Protein AF-A0A2J6X413-F1 (afdb_monomer_lite)

Structure (mmCIF, N/CA/C/O backbone):
data_AF-A0A2J6X413-F1
#
_entry.id   AF-A0A2J6X413-F1
#
loop_
_atom_site.group_PDB
_atom_site.id
_atom_site.type_symbol
_atom_site.label_atom_id
_atom_site.label_alt_id
_atom_site.label_comp_id
_atom_site.label_asym_id
_atom_site.label_entity_id
_atom_site.label_seq_id
_atom_site.pdbx_PDB_ins_code
_atom_site.Cartn_x
_atom_site.Cartn_y
_atom_site.Cartn_z
_atom_site.occupancy
_atom_site.B_iso_or_equiv
_atom_site.auth_seq_id
_atom_site.auth_comp_id
_atom_site.auth_asym_id
_atom_site.auth_atom_id
_atom_site.pdbx_PDB_model_num
ATOM 1 N N . MET A 1 1 ? -2.792 -10.100 -7.999 1.00 59.44 1 MET A N 1
ATOM 2 C CA . MET A 1 1 ? -2.456 -8.863 -7.252 1.00 59.44 1 MET A CA 1
ATOM 3 C C . MET A 1 1 ? -3.386 -8.593 -6.069 1.00 59.44 1 MET A C 1
ATOM 5 O O . MET A 1 1 ? -2.873 -8.413 -4.977 1.00 59.44 1 MET A O 1
ATOM 9 N N . LEU A 1 2 ? -4.718 -8.636 -6.227 1.00 66.56 2 LEU A N 1
ATOM 10 C CA . LEU A 1 2 ? -5.682 -8.359 -5.137 1.00 66.56 2 LEU A CA 1
ATOM 11 C C . LEU A 1 2 ? -5.506 -9.213 -3.866 1.00 66.56 2 LEU A C 1
ATOM 13 O O . LEU A 1 2 ? -5.707 -8.716 -2.763 1.00 66.56 2 LEU A O 1
ATOM 17 N N . VAL A 1 3 ? -5.072 -10.469 -4.013 1.00 74.19 3 VAL A N 1
ATOM 18 C CA . VAL A 1 3 ? -4.858 -11.410 -2.897 1.00 74.19 3 VAL A CA 1
ATOM 19 C C . VAL A 1 3 ? -3.907 -10.863 -1.821 1.00 74.19 3 VAL A C 1
ATOM 21 O O . VAL A 1 3 ? -4.097 -11.129 -0.639 1.00 74.19 3 VAL A O 1
ATOM 24 N N . LEU A 1 4 ? -2.920 -10.051 -2.204 1.00 74.00 4 LEU A N 1
ATOM 25 C CA . LEU A 1 4 ? -1.908 -9.508 -1.285 1.00 74.00 4 LEU A CA 1
ATOM 26 C C . LEU A 1 4 ? -2.453 -8.402 -0.379 1.00 74.00 4 LEU A C 1
ATOM 28 O O . LEU A 1 4 ? -1.847 -8.076 0.640 1.00 74.00 4 LEU A O 1
ATOM 32 N N . PHE A 1 5 ? -3.619 -7.854 -0.724 1.00 80.94 5 PHE A N 1
ATOM 33 C CA . PHE A 1 5 ? -4.310 -6.829 0.053 1.00 80.94 5 PHE A CA 1
ATOM 34 C C . PHE A 1 5 ? -5.433 -7.417 0.924 1.00 80.94 5 PHE A C 1
ATOM 36 O O . PHE A 1 5 ? -5.996 -6.717 1.760 1.00 80.94 5 PHE A O 1
ATOM 43 N N . LEU A 1 6 ? -5.719 -8.720 0.815 1.00 86.50 6 LEU A N 1
ATOM 44 C CA . LEU A 1 6 ? -6.680 -9.413 1.681 1.00 86.50 6 LEU A CA 1
ATOM 45 C C . LEU A 1 6 ? -6.347 -9.352 3.185 1.00 86.50 6 LEU A C 1
ATOM 47 O O . LEU A 1 6 ? -7.294 -9.302 3.973 1.00 86.50 6 LEU A O 1
ATOM 51 N N . PRO A 1 7 ? -5.074 -9.284 3.636 1.00 90.69 7 PRO A N 1
ATOM 52 C CA . PRO A 1 7 ? -4.776 -9.083 5.054 1.00 90.69 7 PRO A CA 1
ATOM 53 C C . PRO A 1 7 ? -5.405 -7.814 5.653 1.00 90.69 7 PRO A C 1
ATOM 55 O O . PRO A 1 7 ? -5.694 -7.791 6.849 1.00 90.69 7 PRO A O 1
ATOM 58 N N . TYR A 1 8 ? -5.690 -6.784 4.844 1.00 91.50 8 TYR A N 1
ATOM 59 C CA . TYR A 1 8 ? -6.417 -5.598 5.309 1.00 91.50 8 TYR A CA 1
ATOM 60 C C . TYR A 1 8 ? -7.864 -5.915 5.710 1.00 91.50 8 TYR A C 1
ATOM 62 O O . TYR A 1 8 ? -8.374 -5.315 6.650 1.00 91.50 8 TYR A O 1
ATOM 70 N N . ILE A 1 9 ? -8.511 -6.896 5.073 1.00 91.56 9 ILE A N 1
ATOM 71 C CA . ILE A 1 9 ? -9.858 -7.347 5.461 1.00 91.56 9 ILE A CA 1
ATOM 72 C C . ILE A 1 9 ? -9.813 -8.007 6.844 1.00 91.56 9 ILE A C 1
ATOM 74 O O . ILE A 1 9 ? -10.659 -7.725 7.686 1.00 91.56 9 ILE A O 1
ATOM 78 N N . ILE A 1 10 ? -8.787 -8.820 7.116 1.00 92.44 10 ILE A N 1
ATOM 79 C CA . ILE A 1 10 ? -8.584 -9.427 8.441 1.00 92.44 10 ILE A CA 1
ATOM 80 C C . ILE A 1 10 ? -8.335 -8.336 9.492 1.00 92.44 10 ILE A C 1
ATOM 82 O O . ILE A 1 10 ? -8.891 -8.377 10.586 1.00 92.44 10 ILE A O 1
ATOM 86 N N . ALA A 1 11 ? -7.539 -7.316 9.165 1.00 92.75 11 ALA A N 1
ATOM 87 C CA . ALA A 1 11 ? -7.344 -6.179 10.060 1.00 92.75 11 ALA A CA 1
ATOM 88 C C . ALA A 1 11 ? -8.664 -5.439 10.359 1.00 92.75 11 ALA A C 1
ATOM 90 O O . ALA A 1 11 ? -8.893 -5.068 11.510 1.00 92.75 11 ALA A O 1
ATOM 91 N N . ALA A 1 12 ? -9.558 -5.288 9.375 1.00 92.94 12 ALA A N 1
ATOM 92 C CA . ALA A 1 12 ? -10.883 -4.696 9.581 1.00 92.94 12 ALA A CA 1
ATOM 93 C C . ALA A 1 12 ? -11.745 -5.516 10.557 1.00 92.94 12 ALA A C 1
ATOM 95 O O . ALA A 1 12 ? -12.366 -4.944 11.454 1.00 92.94 12 ALA A O 1
ATOM 96 N N . THR A 1 13 ? -11.744 -6.850 10.446 1.00 93.75 13 THR A N 1
ATOM 97 C CA . THR A 1 13 ? -12.504 -7.704 11.378 1.00 93.75 13 THR A CA 1
ATOM 98 C C . THR A 1 13 ? -11.939 -7.655 12.795 1.00 93.75 13 THR A C 1
ATOM 100 O O . THR A 1 13 ? -12.714 -7.670 13.747 1.00 93.75 13 THR A O 1
ATOM 103 N N . ILE A 1 14 ? -10.615 -7.521 12.951 1.00 92.31 14 ILE A N 1
ATOM 104 C CA . ILE A 1 14 ? -9.982 -7.352 14.270 1.00 92.31 14 ILE A CA 1
ATOM 105 C C . ILE A 1 14 ? -10.381 -6.015 14.896 1.00 92.31 14 ILE A C 1
ATOM 107 O O . ILE A 1 14 ? -10.618 -5.947 16.100 1.00 92.31 14 ILE A O 1
ATOM 111 N N . ILE A 1 15 ? -10.463 -4.948 14.095 1.00 91.31 15 ILE A N 1
ATOM 112 C CA . ILE A 1 15 ? -10.946 -3.644 14.567 1.00 91.31 15 ILE A CA 1
ATOM 113 C C . ILE A 1 15 ? -12.393 -3.764 15.054 1.00 91.31 15 ILE A C 1
ATOM 115 O O . ILE A 1 15 ? -12.698 -3.301 16.152 1.00 91.31 15 ILE A O 1
ATOM 119 N N . TYR A 1 16 ? -13.251 -4.424 14.273 1.00 91.69 16 TYR A N 1
ATOM 120 C CA . TYR A 1 16 ? -14.660 -4.635 14.609 1.00 91.69 16 TYR A CA 1
ATOM 121 C C . TYR A 1 16 ? -14.846 -5.458 15.895 1.00 91.69 16 TYR A C 1
ATOM 123 O O . TYR A 1 16 ? -15.553 -5.041 16.808 1.00 91.69 16 TYR A O 1
ATOM 131 N N . GLU A 1 17 ? -14.163 -6.600 16.019 1.00 90.94 17 GLU A N 1
ATOM 132 C CA . GLU A 1 17 ? -14.228 -7.442 17.224 1.00 90.94 17 GLU A CA 1
ATOM 133 C C . GLU A 1 17 ? -13.454 -6.854 18.415 1.00 90.94 17 GLU A C 1
ATOM 135 O O . GLU A 1 17 ? -13.578 -7.342 19.540 1.00 90.94 17 GLU A O 1
ATOM 140 N N . ARG A 1 18 ? -12.630 -5.826 18.173 1.00 87.81 18 ARG A N 1
ATOM 141 C CA . ARG A 1 18 ? -11.632 -5.263 19.097 1.00 87.81 18 ARG A CA 1
ATOM 142 C C . ARG A 1 18 ? -10.637 -6.285 19.648 1.00 87.81 18 ARG A C 1
ATOM 144 O O . ARG A 1 18 ? -9.930 -5.980 20.596 1.00 87.81 18 ARG A O 1
ATOM 151 N N . ASP A 1 19 ? -10.543 -7.478 19.081 1.00 90.81 19 ASP A N 1
ATOM 152 C CA . ASP A 1 19 ? -9.540 -8.493 19.403 1.00 90.81 19 ASP A CA 1
ATOM 153 C C . ASP A 1 19 ? -9.463 -9.511 18.254 1.00 90.81 19 ASP A C 1
ATOM 155 O O . ASP A 1 19 ? -10.231 -9.447 17.295 1.00 90.81 19 ASP A O 1
ATOM 159 N N . PHE A 1 20 ? -8.546 -10.475 18.338 1.00 90.50 20 PHE A N 1
ATOM 160 C CA . PHE A 1 20 ? -8.471 -11.586 17.387 1.00 90.50 20 PHE A CA 1
ATOM 161 C C . PHE A 1 20 ? -9.516 -12.679 17.697 1.00 90.50 20 PHE A C 1
ATOM 163 O O . PHE A 1 20 ? -9.194 -13.789 18.154 1.00 90.50 20 PHE A O 1
ATOM 170 N N . GLY A 1 21 ? -10.783 -12.322 17.480 1.00 91.00 21 GLY A N 1
ATOM 171 C CA . GLY A 1 21 ? -11.964 -13.112 17.809 1.00 91.00 21 GLY A CA 1
ATOM 172 C C . GLY A 1 21 ? -12.349 -14.181 16.773 1.00 91.00 21 GLY A C 1
ATOM 173 O O . GLY A 1 21 ? -11.585 -14.487 15.847 1.00 91.00 21 GLY A O 1
ATOM 174 N N . PRO A 1 22 ? -13.520 -14.821 16.956 1.00 94.81 22 PRO A N 1
ATOM 175 C CA . PRO A 1 22 ? -14.024 -15.864 16.065 1.00 94.81 22 PRO A CA 1
ATOM 176 C C . PRO A 1 22 ? -14.191 -15.413 14.608 1.00 94.81 22 PRO A C 1
ATOM 178 O O . PRO A 1 22 ? -13.827 -16.173 13.707 1.00 94.81 22 PRO A O 1
ATOM 181 N N . LEU A 1 23 ? -14.684 -14.194 14.358 1.00 94.00 23 LEU A N 1
ATOM 182 C CA . LEU A 1 23 ? -14.869 -13.671 13.002 1.00 94.00 23 LEU A CA 1
ATOM 183 C C . LEU A 1 23 ? -13.518 -13.460 12.317 1.00 94.00 23 LEU A C 1
ATOM 185 O O . LEU A 1 23 ? -13.344 -13.870 11.170 1.00 94.00 23 LEU A O 1
ATOM 189 N N . SER A 1 24 ? -12.541 -12.890 13.021 1.00 93.00 24 SER A N 1
ATOM 190 C CA . SER A 1 24 ? -11.188 -12.676 12.494 1.00 93.00 24 SER A CA 1
ATOM 191 C C . SER A 1 24 ? -10.491 -13.992 12.157 1.00 93.00 24 SER A C 1
ATOM 193 O O . SER A 1 24 ? -9.863 -14.120 11.102 1.00 93.00 24 SER A O 1
ATOM 195 N N . ARG A 1 25 ? -10.657 -15.014 13.006 1.00 93.75 25 ARG A N 1
ATOM 196 C CA . ARG A 1 25 ? -10.157 -16.373 12.738 1.00 93.75 25 ARG A CA 1
ATOM 197 C C . ARG A 1 25 ? -10.839 -16.996 11.527 1.00 93.75 25 ARG A C 1
ATOM 199 O O . ARG A 1 25 ? -10.150 -17.482 10.635 1.00 93.75 25 ARG A O 1
ATOM 206 N N . SER A 1 26 ? -12.169 -16.944 11.476 1.00 93.75 26 SER A N 1
ATOM 207 C CA . SER A 1 26 ? -12.948 -17.473 10.354 1.00 93.75 26 SER A CA 1
ATOM 208 C C . SER A 1 26 ? -12.558 -16.794 9.043 1.00 93.75 26 SER A C 1
ATOM 210 O O . SER A 1 26 ? -12.343 -17.467 8.041 1.00 93.75 26 SER A O 1
ATOM 212 N N . THR A 1 27 ? -12.391 -15.471 9.061 1.00 92.44 27 THR A N 1
ATOM 213 C CA . THR A 1 27 ? -11.960 -14.679 7.903 1.00 92.44 27 THR A CA 1
ATOM 214 C C . THR A 1 27 ? -10.547 -15.064 7.473 1.00 92.44 27 THR A C 1
ATOM 216 O O . THR A 1 27 ? -10.306 -15.288 6.292 1.00 92.44 27 THR A O 1
ATOM 219 N N . THR A 1 28 ? -9.620 -15.245 8.418 1.00 91.50 28 THR A N 1
ATOM 220 C CA . THR A 1 28 ? -8.254 -15.709 8.117 1.00 91.50 28 THR A CA 1
ATOM 221 C C . THR A 1 28 ? -8.263 -17.072 7.420 1.00 91.50 28 THR A C 1
ATOM 223 O O . THR A 1 28 ? -7.596 -17.249 6.402 1.00 91.50 28 THR A O 1
ATOM 226 N N . VAL A 1 29 ? -9.045 -18.027 7.933 1.00 92.56 29 VAL A N 1
ATOM 227 C CA . VAL A 1 29 ? -9.170 -19.368 7.340 1.00 92.56 29 VAL A CA 1
ATOM 228 C C . VAL A 1 29 ? -9.843 -19.305 5.967 1.00 92.56 29 VAL A C 1
ATOM 230 O O . VAL A 1 29 ? -9.375 -19.947 5.032 1.00 92.56 29 VAL A O 1
ATOM 233 N N . ALA A 1 30 ? -10.892 -18.493 5.816 1.00 88.56 30 ALA A N 1
ATOM 234 C CA . ALA A 1 30 ? -11.614 -18.329 4.555 1.00 88.56 30 ALA A CA 1
ATOM 235 C C . ALA A 1 30 ? -10.755 -17.697 3.447 1.00 88.56 30 ALA A C 1
ATOM 237 O O . ALA A 1 30 ? -10.959 -17.986 2.270 1.00 88.56 30 ALA A O 1
ATOM 238 N N . LEU A 1 31 ? -9.780 -16.859 3.808 1.00 86.56 31 LEU A N 1
ATOM 239 C CA . LEU A 1 31 ? -8.876 -16.212 2.853 1.00 86.56 31 LEU A CA 1
ATOM 240 C C . LEU A 1 31 ? -7.653 -17.072 2.502 1.00 86.56 31 LEU A C 1
ATOM 242 O O . LEU A 1 31 ? -6.973 -16.801 1.512 1.00 86.56 31 LEU A O 1
ATOM 246 N N . LEU A 1 32 ? -7.386 -18.135 3.261 1.00 84.62 32 LEU A N 1
ATOM 247 C CA . LEU A 1 32 ? -6.231 -19.012 3.068 1.00 84.62 32 LEU A CA 1
ATOM 248 C C . LEU A 1 32 ? -6.201 -19.687 1.678 1.00 84.62 32 LEU A C 1
ATOM 250 O O . LEU A 1 32 ? -5.144 -19.664 1.042 1.00 84.62 32 LEU A O 1
ATOM 254 N N . PRO A 1 33 ? -7.325 -20.197 1.127 1.00 81.56 33 PRO A N 1
ATOM 255 C CA . PRO A 1 33 ? -7.368 -20.711 -0.243 1.00 81.56 33 PRO A CA 1
ATOM 256 C C . PRO A 1 33 ? -7.012 -19.655 -1.292 1.00 81.56 33 PRO A C 1
ATOM 258 O O . PRO A 1 33 ? -6.295 -19.957 -2.242 1.00 81.56 33 PRO A O 1
ATOM 261 N N . ALA A 1 34 ? -7.452 -18.404 -1.112 1.00 79.06 34 ALA A N 1
ATOM 262 C CA . ALA A 1 34 ? -7.122 -17.321 -2.035 1.00 79.06 34 ALA A CA 1
ATOM 263 C C . ALA A 1 34 ? -5.618 -17.010 -2.023 1.00 79.06 34 ALA A C 1
ATOM 265 O O . ALA A 1 34 ? -5.035 -16.790 -3.083 1.00 79.06 34 ALA A O 1
ATOM 266 N N . VAL A 1 35 ? -4.975 -17.058 -0.849 1.00 75.50 35 VAL A N 1
ATOM 267 C CA . VAL A 1 35 ? -3.513 -16.919 -0.709 1.00 75.50 35 VAL A CA 1
ATOM 268 C C . VAL A 1 35 ? -2.776 -18.063 -1.406 1.00 75.50 35 VAL A C 1
ATOM 270 O O . VAL A 1 35 ? -1.831 -17.808 -2.153 1.00 75.50 35 VAL A O 1
ATOM 273 N N . LEU A 1 36 ? -3.232 -19.307 -1.228 1.00 79.00 36 LEU A N 1
ATOM 274 C CA . LEU A 1 36 ? -2.650 -20.476 -1.897 1.00 79.00 36 LEU A CA 1
ATOM 275 C C . LEU A 1 36 ? -2.766 -20.378 -3.423 1.00 79.00 36 LEU A C 1
ATOM 277 O O . LEU A 1 36 ? -1.771 -20.552 -4.125 1.00 79.00 36 LEU A O 1
ATOM 281 N N . ILE A 1 37 ? -3.951 -20.036 -3.934 1.00 74.19 37 ILE A N 1
ATOM 282 C CA . ILE A 1 37 ? -4.184 -19.833 -5.371 1.00 74.19 37 ILE A CA 1
ATOM 283 C C . ILE A 1 37 ? -3.332 -18.670 -5.890 1.00 74.19 37 ILE A C 1
ATOM 285 O O . ILE A 1 37 ? -2.700 -18.792 -6.936 1.00 74.19 37 ILE A O 1
ATOM 289 N N . GLY A 1 38 ? -3.244 -17.569 -5.139 1.00 68.25 38 GLY A N 1
ATOM 290 C CA . GLY A 1 38 ? -2.369 -16.446 -5.467 1.00 68.25 38 GLY A CA 1
ATOM 291 C C . GLY A 1 38 ? -0.905 -16.868 -5.603 1.00 68.25 38 GLY A C 1
ATOM 292 O O . GLY A 1 38 ? -0.258 -16.503 -6.581 1.00 68.25 38 GLY A O 1
ATOM 293 N N . GLY A 1 39 ? -0.400 -17.687 -4.676 1.00 69.50 39 GLY A N 1
ATOM 294 C CA . GLY A 1 39 ? 0.955 -18.241 -4.743 1.00 69.50 39 GLY A CA 1
ATOM 295 C C . GLY A 1 39 ? 1.182 -19.159 -5.950 1.00 69.50 39 GLY A C 1
ATOM 296 O O . GLY A 1 39 ? 2.242 -19.102 -6.571 1.00 69.50 39 GLY A O 1
ATOM 297 N N . LEU A 1 40 ? 0.183 -19.963 -6.326 1.00 70.56 40 LEU A N 1
ATOM 298 C CA . LEU A 1 40 ? 0.244 -20.809 -7.525 1.00 70.56 40 LEU A CA 1
ATOM 299 C C . LEU A 1 40 ? 0.272 -19.979 -8.815 1.00 70.56 40 LEU A C 1
ATOM 301 O O . LEU A 1 40 ? 1.064 -20.276 -9.705 1.00 70.56 40 LEU A O 1
ATOM 305 N N . ILE A 1 41 ? -0.529 -18.914 -8.892 1.00 65.69 41 ILE A N 1
ATOM 306 C CA . ILE A 1 41 ? -0.558 -18.003 -10.048 1.00 65.69 41 ILE A CA 1
ATOM 307 C C . ILE A 1 41 ? 0.792 -17.296 -10.222 1.00 65.69 41 ILE A C 1
ATOM 309 O O . ILE A 1 41 ? 1.275 -17.170 -11.342 1.00 65.69 41 ILE A O 1
ATOM 313 N N . VAL A 1 42 ? 1.456 -16.899 -9.130 1.00 63.91 42 VAL A N 1
ATOM 314 C CA . VAL A 1 42 ? 2.800 -16.288 -9.193 1.00 63.91 42 VAL A CA 1
ATOM 315 C C . VAL A 1 42 ? 3.842 -17.241 -9.796 1.00 63.91 42 VAL A C 1
ATOM 317 O O . VAL A 1 42 ? 4.796 -16.783 -10.420 1.00 63.91 42 VAL A O 1
ATOM 320 N N . ARG A 1 43 ? 3.664 -18.562 -9.661 1.00 65.44 43 ARG A N 1
ATOM 321 C CA . ARG A 1 43 ? 4.555 -19.560 -10.276 1.00 65.44 43 ARG A CA 1
ATOM 322 C C . ARG A 1 43 ? 4.367 -19.720 -11.785 1.00 65.44 43 ARG A C 1
ATOM 324 O O . ARG A 1 43 ? 5.278 -20.228 -12.430 1.00 65.44 43 ARG A O 1
ATOM 331 N N . SER A 1 44 ? 3.226 -19.311 -12.336 1.00 63.94 44 SER A N 1
ATOM 332 C CA . SER A 1 44 ? 2.931 -19.402 -13.769 1.00 63.94 44 SER A CA 1
ATOM 333 C C . SER A 1 44 ? 2.185 -18.144 -14.233 1.00 63.94 44 SER A C 1
ATOM 335 O O . SER A 1 44 ? 0.994 -18.212 -14.534 1.00 63.94 44 SER A O 1
ATOM 337 N N . PRO A 1 45 ? 2.859 -16.978 -14.251 1.00 60.47 45 PRO A N 1
ATOM 338 C CA . PRO A 1 45 ? 2.201 -15.683 -14.408 1.00 60.47 45 PRO A CA 1
ATOM 339 C C . PRO A 1 45 ? 1.764 -15.367 -15.843 1.00 60.47 45 PRO A C 1
ATOM 341 O O . PRO A 1 45 ? 1.078 -14.370 -16.040 1.00 60.47 45 PRO A O 1
ATOM 344 N N . GLN A 1 46 ? 2.142 -16.189 -16.828 1.00 65.69 46 GLN A N 1
ATOM 345 C CA . GLN A 1 46 ? 1.831 -15.939 -18.233 1.00 65.69 46 GLN A CA 1
ATOM 346 C C . GLN A 1 46 ? 0.334 -16.100 -18.495 1.00 65.69 46 GLN A C 1
ATOM 348 O O . GLN A 1 46 ? -0.199 -17.212 -18.554 1.00 65.69 46 GLN A O 1
ATOM 353 N N . ALA A 1 47 ? -0.339 -14.966 -18.660 1.00 66.50 47 ALA A N 1
ATOM 354 C CA . ALA A 1 47 ? -1.668 -14.931 -19.237 1.00 66.50 47 ALA A CA 1
ATOM 355 C C . ALA A 1 47 ? -1.546 -15.011 -20.763 1.00 66.50 47 ALA A C 1
ATOM 357 O O . ALA A 1 47 ? -0.671 -14.390 -21.359 1.00 66.50 47 ALA A O 1
ATOM 358 N N . ASN A 1 48 ? -2.439 -15.765 -21.402 1.00 73.38 48 ASN A N 1
ATOM 359 C CA . ASN A 1 48 ? -2.514 -15.782 -22.858 1.00 73.38 48 ASN A CA 1
ATOM 360 C C . ASN A 1 48 ? -2.901 -14.382 -23.378 1.00 73.38 48 ASN A C 1
ATOM 362 O O . ASN A 1 48 ? -3.733 -13.707 -22.760 1.00 73.38 48 ASN A O 1
ATOM 366 N N . THR A 1 49 ? -2.351 -13.970 -24.522 1.00 72.25 49 THR A N 1
ATOM 367 C CA . THR A 1 49 ? -2.628 -12.674 -25.165 1.00 72.25 49 THR A CA 1
ATOM 368 C C . THR A 1 49 ? -4.133 -12.459 -25.383 1.00 72.25 49 THR A C 1
ATOM 370 O O . THR A 1 49 ? -4.639 -11.355 -25.191 1.00 72.25 49 THR A O 1
ATOM 373 N N . ASP A 1 50 ? -4.891 -13.528 -25.656 1.00 77.44 50 ASP A N 1
ATOM 374 C CA . ASP A 1 50 ? -6.358 -13.486 -25.766 1.00 77.44 50 ASP A CA 1
ATOM 375 C C . ASP A 1 50 ? -7.047 -13.027 -24.471 1.00 77.44 50 ASP A C 1
ATOM 377 O O . ASP A 1 50 ? -7.998 -12.244 -24.501 1.00 77.44 50 ASP A O 1
ATOM 381 N N . THR A 1 51 ? -6.548 -13.472 -23.316 1.00 75.31 51 THR A N 1
ATOM 382 C CA . THR A 1 51 ? -7.075 -13.091 -22.000 1.00 75.31 51 THR A CA 1
ATOM 383 C C . THR A 1 51 ? -6.785 -11.622 -21.703 1.00 75.31 51 THR A C 1
ATOM 385 O O . THR A 1 51 ? -7.646 -10.919 -21.174 1.00 75.31 51 THR A O 1
ATOM 388 N N . ILE A 1 52 ? -5.596 -11.134 -22.066 1.00 72.38 52 ILE A N 1
ATOM 389 C CA . ILE A 1 52 ? -5.223 -9.722 -21.903 1.00 72.38 52 ILE A CA 1
ATOM 390 C C . ILE A 1 52 ? -6.067 -8.831 -22.810 1.00 72.38 52 ILE A C 1
ATOM 392 O O . ILE A 1 52 ? -6.624 -7.837 -22.341 1.00 72.38 52 ILE A O 1
ATOM 396 N N . ASN A 1 53 ? -6.257 -9.228 -24.068 1.00 75.50 53 ASN A N 1
ATOM 397 C CA . ASN A 1 53 ? -7.138 -8.532 -25.001 1.00 75.50 53 ASN A CA 1
ATOM 398 C C . ASN A 1 53 ? -8.585 -8.496 -24.494 1.00 75.50 53 ASN A C 1
ATOM 400 O O . ASN A 1 53 ? -9.228 -7.446 -24.552 1.00 75.50 53 ASN A O 1
ATOM 404 N N . ALA A 1 54 ? -9.084 -9.593 -23.918 1.00 79.19 54 ALA A N 1
ATOM 405 C CA . ALA A 1 54 ? -10.400 -9.624 -23.286 1.00 79.19 54 ALA A CA 1
ATOM 406 C C . ALA A 1 54 ? -10.494 -8.635 -22.108 1.00 79.19 54 ALA A C 1
ATOM 408 O O . ALA A 1 54 ? -11.432 -7.839 -22.054 1.00 79.19 54 ALA A O 1
ATOM 409 N N . ILE A 1 55 ? -9.499 -8.604 -21.213 1.00 74.62 55 ILE A N 1
ATOM 410 C CA . ILE A 1 55 ? -9.454 -7.652 -20.089 1.00 74.62 55 ILE A CA 1
ATOM 411 C C . ILE A 1 55 ? -9.424 -6.209 -20.606 1.00 74.62 55 ILE A C 1
ATOM 413 O O . ILE A 1 55 ? -10.264 -5.401 -20.217 1.00 74.62 55 ILE A O 1
ATOM 417 N N . CYS A 1 56 ? -8.513 -5.887 -21.521 1.00 76.06 56 CYS A N 1
ATOM 418 C CA . CYS A 1 56 ? -8.356 -4.534 -22.051 1.00 76.06 56 CYS A CA 1
ATOM 419 C C . CYS A 1 56 ? -9.575 -4.064 -22.856 1.00 76.06 56 CYS A C 1
ATOM 421 O O . CYS A 1 56 ? -9.963 -2.900 -22.757 1.00 76.06 56 CYS A O 1
ATOM 423 N N . SER A 1 57 ? -10.230 -4.966 -23.593 1.00 76.69 57 SER A N 1
ATOM 424 C CA . SER A 1 57 ? -11.484 -4.665 -24.294 1.00 76.69 57 SER A CA 1
ATOM 425 C C . SER A 1 57 ? -12.659 -4.432 -23.336 1.00 76.69 57 SER A C 1
ATOM 427 O O . SER A 1 57 ? -13.508 -3.591 -23.616 1.00 76.69 57 SER A O 1
ATOM 429 N N . SER A 1 58 ? -12.683 -5.095 -22.173 1.00 77.69 58 SER A N 1
ATOM 430 C CA . SER A 1 58 ? -13.746 -4.925 -21.170 1.00 77.69 58 SER A CA 1
ATOM 431 C C . SER A 1 58 ? -13.690 -3.589 -20.413 1.00 77.69 58 SER A C 1
ATOM 433 O O . SER A 1 58 ? -14.691 -3.172 -19.836 1.00 77.69 58 SER A O 1
ATOM 435 N N . ILE A 1 59 ? -12.541 -2.901 -20.432 1.00 71.38 59 ILE A N 1
ATOM 436 C CA . ILE A 1 59 ? -1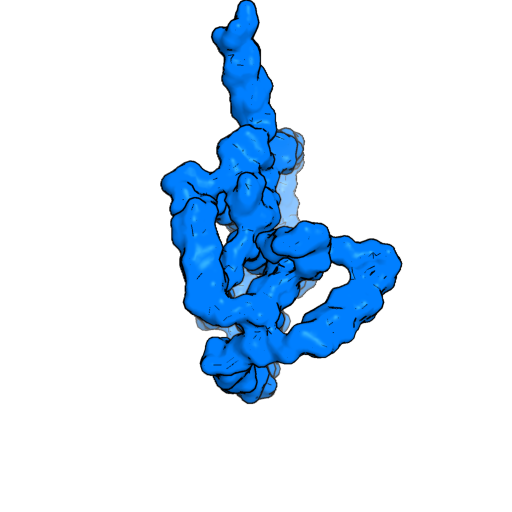2.303 -1.621 -19.732 1.00 71.38 59 ILE A CA 1
ATOM 437 C C . ILE A 1 59 ? -12.630 -0.409 -20.644 1.00 71.38 59 ILE A C 1
ATOM 439 O O . ILE A 1 59 ? -12.465 0.750 -20.265 1.00 71.38 59 ILE A O 1
ATOM 443 N N . GLN A 1 60 ? -13.137 -0.650 -21.858 1.00 65.56 60 GLN A N 1
ATOM 444 C CA . GLN A 1 60 ? -13.589 0.395 -22.782 1.00 65.56 60 GLN A CA 1
ATOM 445 C C . GLN A 1 60 ? -14.714 1.273 -22.191 1.00 65.56 60 GLN A C 1
ATOM 447 O O . GLN A 1 60 ? -15.496 0.800 -21.366 1.00 65.56 60 GLN A O 1
ATOM 452 N N . PRO A 1 61 ? -14.819 2.562 -22.588 1.00 53.56 61 PRO A N 1
ATOM 453 C CA . PRO A 1 61 ? -14.351 3.143 -23.857 1.00 53.56 61 PRO A CA 1
ATOM 454 C C . PRO A 1 61 ? -12.962 3.798 -23.851 1.00 53.56 61 PRO A C 1
ATOM 456 O O . PRO A 1 61 ? -12.504 4.220 -24.909 1.00 53.56 61 PRO A O 1
ATOM 459 N N . ILE A 1 62 ? -12.270 3.888 -22.714 1.00 54.44 62 ILE A N 1
ATOM 460 C CA . ILE A 1 62 ? -10.939 4.510 -22.649 1.00 54.44 62 ILE A CA 1
ATOM 461 C C . ILE A 1 62 ? -9.939 3.437 -22.216 1.00 54.44 62 ILE A C 1
ATOM 463 O O . ILE A 1 62 ? -9.866 3.156 -21.019 1.00 54.44 62 ILE A O 1
ATOM 467 N N . PRO A 1 63 ? -9.180 2.812 -23.142 1.00 53.94 63 PRO A N 1
ATOM 468 C CA . PRO A 1 63 ? -8.142 1.871 -22.749 1.00 53.94 63 PRO A CA 1
ATOM 469 C C . PRO A 1 63 ? -7.158 2.595 -21.826 1.00 53.94 63 PRO A C 1
ATOM 471 O O . PRO A 1 63 ? -6.541 3.599 -22.188 1.00 53.94 63 PRO A O 1
ATOM 474 N N . THR A 1 64 ? -7.078 2.128 -20.583 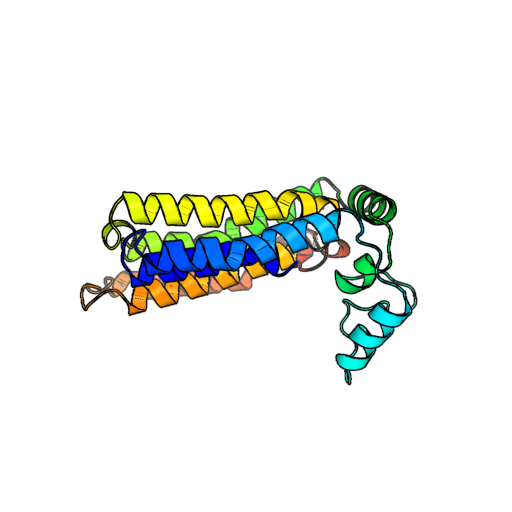1.00 59.94 64 THR A N 1
ATOM 475 C CA . THR A 1 64 ? -6.171 2.678 -19.576 1.00 59.94 64 THR A CA 1
ATOM 476 C C . THR A 1 64 ? -4.729 2.541 -20.057 1.00 59.94 64 THR A C 1
ATOM 478 O O . THR A 1 64 ? -4.403 1.552 -20.710 1.00 59.94 64 THR A O 1
ATOM 481 N N . ARG A 1 65 ? -3.836 3.454 -19.645 1.00 62.34 65 ARG A N 1
ATOM 482 C CA . ARG A 1 65 ? -2.372 3.332 -19.851 1.00 62.34 65 ARG A CA 1
ATOM 483 C C . ARG A 1 65 ? -1.770 2.016 -19.324 1.00 62.34 65 ARG A C 1
ATOM 485 O O . ARG A 1 65 ? -0.604 1.747 -19.561 1.00 62.34 65 ARG A O 1
ATOM 492 N N . ASP A 1 66 ? -2.550 1.219 -18.597 1.00 62.47 66 ASP A N 1
ATOM 493 C CA . ASP A 1 66 ? -2.173 -0.107 -18.118 1.00 62.47 66 ASP A CA 1
ATOM 494 C C . ASP A 1 66 ? -2.211 -1.204 -19.187 1.00 62.47 66 ASP A C 1
ATOM 496 O O . ASP A 1 66 ? -1.579 -2.241 -18.996 1.00 62.47 66 ASP A O 1
ATOM 500 N N . CYS A 1 67 ? -2.943 -0.993 -20.283 1.00 69.44 67 CYS A N 1
ATOM 501 C CA . CYS A 1 67 ? -2.987 -1.881 -21.443 1.00 69.44 67 CYS A CA 1
ATOM 502 C C . CYS A 1 67 ? -1.906 -1.484 -22.453 1.00 69.44 67 CYS A C 1
ATOM 504 O O . CYS A 1 67 ? -1.559 -0.305 -22.530 1.00 69.44 67 CYS A O 1
ATOM 506 N N . MET A 1 68 ? -1.394 -2.442 -23.241 1.00 63.41 68 MET A N 1
ATOM 507 C CA . MET A 1 68 ? -0.451 -2.113 -24.316 1.00 63.41 68 MET A CA 1
ATOM 508 C C . MET A 1 68 ? -1.086 -1.085 -25.253 1.00 63.41 68 MET A C 1
ATOM 510 O O . MET A 1 68 ? -2.125 -1.327 -25.867 1.00 63.41 68 MET A O 1
ATOM 514 N N . MET A 1 69 ? -0.447 0.073 -25.347 1.00 58.66 69 MET A N 1
ATOM 515 C CA . MET A 1 69 ? -0.854 1.172 -26.210 1.00 58.66 69 MET A CA 1
ATOM 516 C C . MET A 1 69 ? 0.342 1.491 -27.096 1.00 58.66 69 MET A C 1
ATOM 518 O O . MET A 1 69 ? 1.424 1.762 -26.588 1.00 58.66 69 MET A O 1
ATOM 522 N N . LEU A 1 70 ? 0.162 1.422 -28.418 1.00 57.34 70 LEU A N 1
ATOM 523 C CA . LEU A 1 70 ? 1.207 1.744 -29.405 1.00 57.34 70 LEU A CA 1
ATOM 524 C C . LEU A 1 70 ? 2.501 0.906 -29.274 1.00 57.34 70 LEU A C 1
ATOM 526 O O . LEU A 1 70 ? 3.567 1.354 -29.679 1.00 57.34 70 LEU A O 1
ATOM 530 N N . GLY A 1 71 ? 2.415 -0.314 -28.732 1.00 59.97 71 GLY A N 1
ATOM 531 C CA . GLY A 1 71 ? 3.576 -1.190 -28.520 1.00 59.97 71 GLY A CA 1
ATOM 532 C C . GLY A 1 71 ? 4.402 -0.866 -27.271 1.00 59.97 71 GLY A C 1
ATOM 533 O O . GLY A 1 71 ? 5.437 -1.492 -27.055 1.00 59.97 71 GLY A O 1
ATOM 534 N N . GLU A 1 72 ? 3.956 0.077 -26.435 1.00 59.84 72 GLU A N 1
ATOM 535 C CA . GLU A 1 72 ? 4.618 0.413 -25.174 1.00 59.84 72 GLU A CA 1
ATOM 536 C C . GLU A 1 72 ? 3.995 -0.341 -23.987 1.00 59.84 72 GLU A C 1
ATOM 538 O O . GLU A 1 72 ? 2.771 -0.428 -23.838 1.00 59.84 72 GLU A O 1
ATOM 543 N N . VAL A 1 73 ? 4.860 -0.866 -23.114 1.00 63.97 73 VAL A N 1
ATOM 544 C CA . VAL A 1 73 ? 4.496 -1.557 -21.868 1.00 63.97 73 VAL A CA 1
ATOM 545 C C . VAL A 1 73 ? 4.536 -0.539 -20.732 1.00 63.97 73 VAL A C 1
ATOM 547 O O . VAL A 1 73 ? 5.601 -0.217 -20.206 1.00 63.97 73 VAL A O 1
ATOM 550 N N . LEU A 1 74 ? 3.374 0.018 -20.391 1.00 62.44 74 LEU A N 1
ATOM 551 C CA . LEU A 1 74 ? 3.278 1.183 -19.504 1.00 62.44 74 LEU A CA 1
ATOM 552 C C . LEU A 1 74 ? 2.601 0.901 -18.157 1.00 62.44 74 LEU A C 1
ATOM 554 O O . LEU A 1 74 ? 2.658 1.757 -17.277 1.00 62.44 74 LEU A O 1
ATOM 558 N N . GLY A 1 75 ? 2.002 -0.274 -17.937 1.00 64.06 75 GLY A N 1
ATOM 559 C CA . GLY A 1 75 ? 1.371 -0.565 -16.645 1.00 64.06 75 GLY A CA 1
ATOM 560 C C . GLY A 1 75 ? 1.053 -2.031 -16.380 1.00 64.06 75 GLY A C 1
ATOM 561 O O . GLY A 1 75 ? 1.266 -2.902 -17.221 1.00 64.06 75 GLY A O 1
ATOM 562 N N . ALA A 1 76 ? 0.576 -2.316 -15.167 1.00 65.38 76 ALA A N 1
ATOM 563 C CA . ALA A 1 76 ? 0.560 -3.667 -14.601 1.00 65.38 76 ALA A CA 1
ATOM 564 C C . ALA A 1 76 ? -0.175 -4.736 -15.436 1.00 65.38 76 ALA A C 1
ATOM 566 O O . ALA A 1 76 ? 0.194 -5.903 -15.343 1.00 65.38 76 ALA A O 1
ATOM 567 N N . ILE A 1 77 ? -1.183 -4.371 -16.243 1.00 69.94 77 ILE A N 1
ATOM 568 C CA . ILE A 1 77 ? -1.914 -5.329 -17.095 1.00 69.94 77 ILE A CA 1
ATOM 569 C C . ILE A 1 77 ? -1.048 -5.753 -18.288 1.00 69.94 77 ILE A C 1
ATOM 571 O O . ILE A 1 77 ? -0.958 -6.941 -18.570 1.00 69.94 77 ILE A O 1
ATOM 575 N N . SER A 1 78 ? -0.345 -4.819 -18.932 1.00 70.00 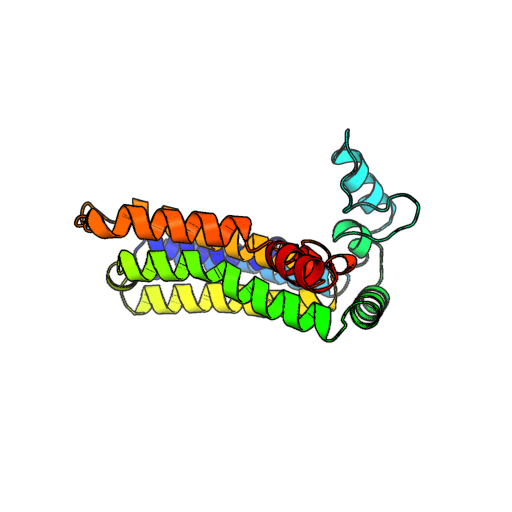78 SER A N 1
ATOM 576 C CA . SER A 1 78 ? 0.606 -5.129 -20.011 1.00 70.00 78 SER A CA 1
ATOM 577 C C . SER A 1 78 ? 1.776 -6.013 -19.550 1.00 70.00 78 SER A C 1
ATOM 579 O O . SER A 1 78 ? 2.252 -6.849 -20.309 1.00 70.00 78 SER A O 1
ATOM 581 N N . PHE A 1 79 ? 2.179 -5.925 -18.276 1.00 70.88 79 PHE A N 1
ATOM 582 C CA . PHE A 1 79 ? 3.190 -6.819 -17.693 1.00 70.88 79 PHE A CA 1
ATOM 583 C C . PHE A 1 79 ? 2.704 -8.260 -17.469 1.00 70.88 79 PHE A C 1
ATOM 585 O O . PHE A 1 79 ? 3.538 -9.134 -17.256 1.00 70.88 79 PHE A O 1
ATOM 592 N N . LEU A 1 80 ? 1.394 -8.539 -17.531 1.00 70.19 80 LEU A N 1
ATOM 593 C CA . LEU A 1 80 ? 0.864 -9.911 -17.444 1.00 70.19 80 LEU A CA 1
ATOM 594 C C . LEU A 1 80 ? 1.083 -10.719 -18.733 1.00 70.19 80 LEU A C 1
ATOM 596 O O . LEU A 1 80 ? 1.006 -11.946 -18.703 1.00 70.19 80 LEU A O 1
ATOM 600 N N . GLU A 1 81 ? 1.330 -10.035 -19.853 1.00 68.44 81 GLU A N 1
ATOM 601 C CA . GLU A 1 81 ? 1.699 -10.658 -21.130 1.00 68.44 81 GLU A CA 1
ATOM 602 C C . GLU A 1 81 ? 3.198 -10.996 -21.188 1.00 68.44 81 GLU A C 1
ATOM 604 O O . GLU A 1 81 ? 3.625 -11.878 -21.932 1.00 68.44 81 GLU A O 1
ATOM 609 N N . LEU A 1 82 ? 4.006 -10.319 -20.369 1.00 70.12 82 LEU A N 1
ATOM 610 C CA . LEU A 1 82 ? 5.443 -10.531 -20.307 1.00 70.12 82 LEU A CA 1
ATOM 611 C C . LEU A 1 82 ? 5.804 -11.697 -19.383 1.00 70.12 82 LEU A C 1
ATOM 613 O O . LEU A 1 82 ? 5.145 -11.992 -18.385 1.00 70.12 82 LEU A O 1
ATOM 617 N N . SER A 1 83 ? 6.920 -12.348 -19.698 1.00 72.12 83 SER A N 1
ATOM 618 C CA . SER A 1 83 ? 7.550 -13.281 -18.764 1.00 72.12 83 SER A CA 1
ATOM 619 C C . SER A 1 83 ? 8.094 -12.543 -17.533 1.00 72.12 83 SER A C 1
ATOM 621 O O . SER A 1 83 ? 8.468 -11.370 -17.596 1.00 72.12 83 SER A O 1
ATOM 623 N N . THR A 1 84 ? 8.218 -13.253 -16.409 1.00 73.38 84 THR A N 1
ATOM 624 C CA . THR A 1 84 ? 8.845 -12.717 -15.189 1.00 73.38 84 THR A CA 1
ATOM 625 C C . THR A 1 84 ? 10.257 -12.183 -15.454 1.00 73.38 84 THR A C 1
ATOM 627 O O . THR A 1 84 ? 10.649 -11.180 -14.867 1.00 73.38 84 THR A O 1
ATOM 630 N N . GLU A 1 85 ? 11.014 -12.826 -16.350 1.00 77.00 85 GLU A N 1
ATOM 631 C CA . GLU A 1 85 ? 12.369 -12.404 -16.730 1.00 77.00 85 GLU A CA 1
ATOM 632 C C . GLU A 1 85 ? 12.371 -11.033 -17.415 1.00 77.00 85 GLU A C 1
ATOM 634 O O . GLU A 1 85 ? 13.139 -10.157 -17.019 1.00 77.00 85 GLU A O 1
ATOM 639 N N . GLN A 1 86 ? 11.454 -10.809 -18.362 1.00 74.94 86 GLN A N 1
ATOM 640 C CA . GLN A 1 86 ? 11.285 -9.514 -19.033 1.00 74.94 86 GLN A CA 1
ATOM 641 C C . GLN A 1 86 ? 10.829 -8.416 -18.061 1.00 74.94 86 GLN A C 1
ATOM 643 O O . GLN A 1 86 ? 11.296 -7.281 -18.151 1.00 74.94 86 GLN A O 1
ATOM 648 N N . GLY A 1 87 ? 9.960 -8.745 -17.097 1.00 73.31 87 GLY A N 1
ATOM 649 C CA . GLY A 1 87 ? 9.573 -7.817 -16.029 1.00 73.31 87 GLY A CA 1
ATOM 650 C C . GLY A 1 87 ? 10.767 -7.387 -15.169 1.00 73.31 87 GLY A C 1
ATOM 651 O O . GLY A 1 87 ? 10.967 -6.196 -14.929 1.00 73.31 87 GLY A O 1
ATOM 652 N N . ILE A 1 88 ? 11.617 -8.342 -14.777 1.00 77.75 88 ILE A N 1
ATOM 653 C CA . ILE A 1 88 ? 12.849 -8.070 -14.019 1.00 77.75 88 ILE A CA 1
ATOM 654 C C . ILE A 1 88 ? 13.824 -7.213 -14.837 1.00 77.75 88 ILE A C 1
ATOM 656 O O . ILE A 1 88 ? 14.440 -6.295 -14.290 1.00 77.75 88 ILE A O 1
ATOM 660 N N . GLU A 1 89 ? 13.987 -7.499 -16.129 1.00 80.25 89 GLU A N 1
ATOM 661 C CA . GLU A 1 89 ? 14.861 -6.724 -17.013 1.00 80.25 89 GLU A CA 1
ATOM 662 C C . GLU A 1 89 ? 14.383 -5.275 -17.149 1.00 80.25 89 GLU A C 1
ATOM 664 O O . GLU A 1 89 ? 15.174 -4.348 -16.960 1.00 80.25 89 GLU A O 1
ATOM 669 N N . PHE A 1 90 ? 13.080 -5.069 -17.359 1.00 78.62 90 PHE A N 1
ATOM 670 C CA . PHE A 1 90 ? 12.477 -3.738 -17.388 1.00 78.62 90 PHE A CA 1
ATOM 671 C C . PHE A 1 90 ? 12.717 -2.987 -16.074 1.00 78.62 90 PHE A C 1
ATOM 673 O O . PHE A 1 90 ? 13.184 -1.846 -16.076 1.00 78.62 90 PHE A O 1
ATOM 680 N N . VAL A 1 91 ? 12.447 -3.631 -14.934 1.00 78.25 91 VAL A N 1
ATOM 681 C CA . VAL A 1 91 ? 12.674 -3.031 -13.615 1.00 78.25 91 VAL A CA 1
ATOM 682 C C . VAL A 1 91 ? 14.138 -2.624 -13.446 1.00 78.25 91 VAL A C 1
ATOM 684 O O . VAL A 1 91 ? 14.402 -1.513 -12.992 1.00 78.25 91 VAL A O 1
ATOM 687 N N . ARG A 1 92 ? 15.098 -3.463 -13.849 1.00 81.88 92 ARG A N 1
ATOM 688 C CA . ARG A 1 92 ? 16.532 -3.131 -13.779 1.00 81.88 92 ARG A CA 1
ATOM 689 C C . ARG A 1 92 ? 16.918 -1.961 -14.678 1.00 81.88 92 ARG A C 1
ATOM 691 O O . ARG A 1 92 ? 17.746 -1.154 -14.268 1.00 81.88 92 ARG A O 1
ATOM 698 N N . LEU A 1 93 ? 16.335 -1.869 -15.871 1.00 80.88 93 LEU A N 1
ATOM 699 C CA . LEU A 1 93 ? 16.635 -0.804 -16.827 1.00 80.88 93 LEU A CA 1
ATOM 700 C C . LEU A 1 93 ? 16.172 0.568 -16.314 1.00 80.88 93 LEU A C 1
ATOM 702 O O . LEU A 1 93 ? 16.877 1.561 -16.477 1.00 80.88 93 LEU A O 1
ATOM 706 N N . PHE A 1 94 ? 14.996 0.617 -15.683 1.00 76.44 94 PHE A N 1
ATOM 707 C CA . PHE A 1 94 ? 14.369 1.873 -15.265 1.00 76.44 94 PHE A CA 1
ATOM 708 C C . PHE A 1 94 ? 14.585 2.220 -13.784 1.00 76.44 94 PHE A C 1
ATOM 710 O O . PHE A 1 94 ? 14.419 3.381 -13.407 1.00 76.44 94 PHE A O 1
ATOM 717 N N . THR A 1 95 ? 15.001 1.268 -12.939 1.00 81.31 95 THR A N 1
ATOM 718 C CA . THR A 1 95 ? 15.336 1.537 -11.530 1.00 81.31 95 THR A CA 1
ATOM 719 C C . THR A 1 95 ? 16.714 2.188 -11.429 1.00 81.31 95 THR A C 1
ATOM 721 O O . THR A 1 95 ? 17.742 1.532 -11.272 1.00 81.31 95 THR A O 1
ATOM 724 N N . THR A 1 96 ? 16.735 3.514 -11.493 1.00 84.50 96 THR A N 1
ATOM 725 C CA . THR A 1 96 ? 17.916 4.336 -11.208 1.00 84.50 96 THR A CA 1
ATOM 726 C C . THR A 1 96 ? 18.020 4.672 -9.710 1.00 84.50 96 THR A C 1
ATOM 728 O O . THR A 1 96 ? 17.021 4.579 -8.981 1.00 84.50 96 THR A O 1
ATOM 731 N N . PRO A 1 97 ? 19.188 5.131 -9.217 1.00 85.25 97 PRO A N 1
ATOM 732 C CA . PRO A 1 97 ? 19.312 5.652 -7.855 1.00 85.25 97 PRO A CA 1
ATOM 733 C C . PRO A 1 97 ? 18.313 6.778 -7.556 1.00 85.25 97 PRO A C 1
ATOM 735 O O . PRO A 1 97 ? 17.744 6.816 -6.469 1.00 85.25 97 PRO A O 1
ATOM 738 N N . GLU A 1 98 ? 18.045 7.652 -8.532 1.00 85.00 98 GLU A N 1
ATOM 739 C CA . GLU A 1 98 ? 17.031 8.704 -8.408 1.00 85.00 98 GLU A CA 1
ATOM 740 C C . GLU A 1 98 ? 15.638 8.111 -8.187 1.00 85.00 98 GLU A C 1
ATOM 742 O O . GL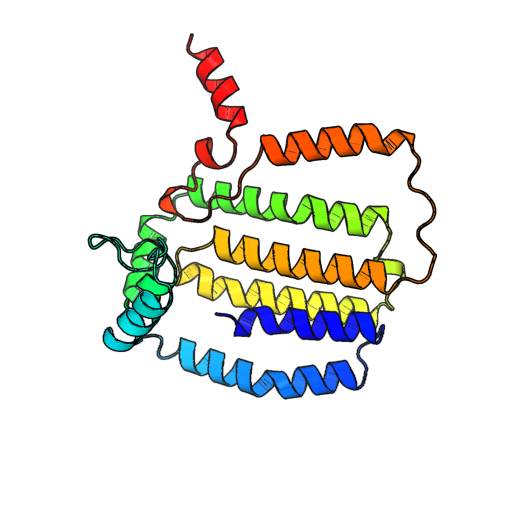U A 1 98 ? 15.003 8.428 -7.184 1.00 85.00 98 GLU A O 1
ATOM 747 N N . THR A 1 99 ? 15.185 7.211 -9.066 1.00 84.44 99 THR A N 1
ATOM 748 C CA . THR A 1 99 ? 13.839 6.618 -8.957 1.00 84.44 99 THR A CA 1
ATOM 749 C C . THR A 1 99 ? 13.645 5.883 -7.629 1.00 84.44 99 THR A C 1
ATOM 751 O O . THR A 1 99 ? 12.595 6.000 -6.996 1.00 84.44 99 THR A O 1
ATOM 754 N N . SER A 1 100 ? 14.689 5.196 -7.153 1.00 84.12 100 SER A N 1
ATOM 755 C CA . SER A 1 100 ? 14.686 4.486 -5.871 1.00 84.12 100 SER A CA 1
ATOM 756 C C . SER A 1 100 ? 14.515 5.449 -4.698 1.00 84.12 100 SER A C 1
ATOM 758 O O . SER A 1 100 ? 13.686 5.218 -3.818 1.00 84.12 100 SER A O 1
ATOM 760 N N . VAL A 1 101 ? 15.266 6.555 -4.693 1.00 87.69 101 VAL A N 1
ATOM 761 C CA . VAL A 1 101 ? 15.170 7.583 -3.649 1.00 87.69 101 VAL A CA 1
ATOM 762 C C . VAL A 1 101 ? 13.814 8.284 -3.700 1.00 87.69 101 VAL A C 1
ATOM 764 O O . VAL A 1 101 ? 13.183 8.459 -2.658 1.00 87.69 101 VAL A O 1
ATOM 767 N N . VAL A 1 102 ? 13.325 8.632 -4.893 1.00 87.31 102 VAL A N 1
ATOM 768 C CA . VAL A 1 102 ? 12.005 9.246 -5.082 1.00 87.31 102 VAL A CA 1
ATOM 769 C C . VAL A 1 102 ? 10.911 8.345 -4.514 1.00 87.31 102 VAL A C 1
ATOM 771 O O . VAL A 1 102 ? 10.096 8.819 -3.722 1.00 87.31 102 VAL A O 1
ATOM 774 N N . TYR A 1 103 ? 10.899 7.051 -4.841 1.00 86.94 103 TYR A N 1
ATOM 775 C CA . TYR A 1 103 ? 9.898 6.124 -4.308 1.00 86.94 103 TYR A CA 1
ATOM 776 C C . TYR A 1 103 ? 10.035 5.865 -2.812 1.00 86.94 103 TYR A C 1
ATOM 778 O O . TYR A 1 103 ? 9.022 5.753 -2.125 1.00 86.94 103 TYR A O 1
ATOM 786 N N . LEU A 1 104 ? 11.258 5.831 -2.286 1.00 87.94 104 LEU A N 1
ATOM 787 C CA . LEU A 1 104 ? 11.483 5.703 -0.851 1.00 87.94 104 LEU A CA 1
ATOM 788 C C . LEU A 1 104 ? 10.914 6.919 -0.108 1.00 87.94 104 LEU A C 1
ATOM 790 O O . LEU A 1 104 ? 10.102 6.756 0.802 1.00 87.94 104 LEU A O 1
ATOM 794 N N . ILE A 1 105 ? 11.269 8.137 -0.529 1.00 88.19 105 ILE A N 1
ATOM 795 C CA . ILE A 1 105 ? 10.793 9.373 0.107 1.00 88.19 105 ILE A CA 1
ATOM 796 C C . ILE A 1 105 ? 9.279 9.516 -0.062 1.00 88.19 105 ILE A C 1
ATOM 798 O O . ILE A 1 105 ? 8.574 9.730 0.922 1.00 88.19 105 ILE A O 1
ATOM 802 N N . THR A 1 106 ? 8.762 9.379 -1.285 1.00 85.75 106 THR A N 1
ATOM 803 C CA . THR A 1 106 ? 7.320 9.515 -1.550 1.00 85.75 106 THR A CA 1
ATOM 804 C C . THR A 1 106 ? 6.507 8.431 -0.848 1.00 85.75 106 THR A C 1
ATOM 806 O O . THR A 1 106 ? 5.442 8.726 -0.304 1.00 85.75 106 THR A O 1
ATOM 809 N N . GLY A 1 107 ? 7.032 7.207 -0.764 1.00 86.38 107 GLY A N 1
ATOM 810 C CA . GLY A 1 107 ? 6.476 6.127 0.039 1.00 86.38 107 GLY A CA 1
ATOM 811 C C . GLY A 1 107 ? 6.347 6.534 1.503 1.00 86.38 107 GLY A C 1
ATOM 812 O O . GLY A 1 107 ? 5.235 6.555 2.019 1.00 86.38 107 GLY A O 1
ATOM 813 N N . PHE A 1 108 ? 7.442 6.947 2.152 1.00 89.00 108 PHE A N 1
ATOM 814 C CA . PHE A 1 108 ? 7.410 7.403 3.549 1.00 89.00 108 PHE A CA 1
ATOM 815 C C . PHE A 1 108 ? 6.477 8.597 3.768 1.00 89.00 108 PHE A C 1
ATOM 817 O O . PHE A 1 108 ? 5.696 8.595 4.721 1.00 89.00 108 PHE A O 1
ATOM 824 N N . MET A 1 109 ? 6.509 9.588 2.872 1.00 87.31 109 MET A N 1
ATOM 825 C CA . MET A 1 109 ? 5.624 10.751 2.944 1.00 87.31 109 MET A CA 1
ATOM 826 C C . MET A 1 109 ? 4.150 10.347 2.889 1.00 87.31 109 MET A C 1
ATOM 828 O O . MET A 1 109 ? 3.351 10.888 3.650 1.00 87.31 109 MET A O 1
ATOM 832 N N . SER A 1 110 ? 3.795 9.338 2.089 1.00 86.38 110 SER A N 1
ATOM 833 C CA . SER A 1 110 ? 2.416 8.842 1.980 1.00 86.38 110 SER A CA 1
ATOM 834 C C . SER A 1 110 ? 1.844 8.315 3.305 1.00 86.38 110 SER A C 1
ATOM 836 O O . SER A 1 110 ? 0.630 8.349 3.504 1.00 86.38 110 SER A O 1
ATOM 838 N N . PHE A 1 111 ? 2.690 7.852 4.233 1.00 87.00 111 PHE A N 1
ATOM 839 C CA . PHE A 1 111 ? 2.253 7.369 5.550 1.00 87.00 111 PHE A CA 1
ATOM 840 C C . PHE A 1 111 ? 2.139 8.477 6.604 1.00 87.00 111 PHE A C 1
ATOM 842 O O . PHE A 1 111 ? 1.532 8.246 7.652 1.00 87.00 111 PHE A O 1
ATOM 849 N N . ILE A 1 112 ? 2.672 9.680 6.351 1.00 87.19 112 ILE A N 1
ATOM 850 C CA . ILE A 1 112 ? 2.642 10.790 7.317 1.00 87.19 112 ILE A CA 1
ATOM 851 C C . ILE A 1 112 ? 1.208 11.111 7.767 1.00 87.19 112 ILE A C 1
ATOM 853 O O . ILE A 1 112 ? 0.982 11.123 8.979 1.00 87.19 112 ILE A O 1
ATOM 857 N N . PRO A 1 113 ? 0.214 11.301 6.871 1.00 84.19 113 PRO A N 1
ATOM 858 C CA . PRO A 1 113 ? -1.152 11.606 7.296 1.00 84.19 113 PRO A CA 1
ATOM 859 C C . PRO A 1 113 ? -1.744 10.515 8.195 1.00 84.19 113 PRO A C 1
ATOM 861 O O . PRO A 1 113 ? -2.406 10.812 9.186 1.00 84.19 113 PRO A O 1
ATOM 864 N N . ILE A 1 114 ? -1.451 9.247 7.892 1.00 86.75 114 ILE A N 1
ATOM 865 C CA . ILE A 1 114 ? -1.926 8.096 8.666 1.00 86.75 114 ILE A CA 1
ATOM 866 C C . ILE A 1 114 ? -1.329 8.129 10.080 1.00 86.75 114 ILE A C 1
ATOM 868 O O . ILE A 1 114 ? -2.063 8.018 11.063 1.00 86.75 114 ILE A O 1
ATOM 872 N N . ILE A 1 115 ? -0.014 8.340 10.203 1.00 88.81 115 ILE A N 1
ATOM 873 C CA . ILE A 1 115 ? 0.675 8.425 11.502 1.00 88.81 115 ILE A CA 1
ATOM 874 C C . ILE A 1 115 ? 0.162 9.618 12.316 1.00 88.81 115 ILE A C 1
ATOM 876 O O . ILE A 1 115 ? -0.089 9.484 13.517 1.00 88.81 115 ILE A O 1
ATOM 880 N N . VAL A 1 116 ? -0.033 10.775 11.677 1.00 86.06 116 VAL A N 1
ATOM 881 C CA . VAL A 1 116 ? -0.568 11.980 12.329 1.00 86.06 116 VAL A CA 1
ATOM 882 C C . VAL A 1 116 ? -1.955 11.713 12.909 1.00 86.06 116 VAL A C 1
ATOM 884 O O . VAL A 1 116 ? -2.201 12.046 14.063 1.00 86.06 116 VAL A O 1
ATOM 887 N N . VAL A 1 117 ? -2.850 11.056 12.171 1.00 84.00 117 VAL A N 1
ATOM 888 C CA . VAL A 1 117 ? -4.191 10.728 12.680 1.00 84.00 117 VAL A CA 1
ATOM 889 C C . VAL A 1 117 ? -4.118 9.701 13.816 1.00 84.00 117 VAL A C 1
ATOM 891 O O . VAL A 1 117 ? -4.730 9.907 14.864 1.00 84.00 117 VAL A O 1
ATOM 894 N N . ILE A 1 118 ? -3.328 8.631 13.667 1.00 85.81 118 ILE A N 1
ATOM 895 C CA . ILE A 1 118 ? -3.146 7.623 14.726 1.00 85.81 118 ILE A CA 1
ATOM 896 C C . ILE A 1 118 ? -2.651 8.273 16.028 1.00 85.81 118 ILE A C 1
ATOM 898 O O . ILE A 1 118 ? -3.149 7.939 17.105 1.00 85.81 118 ILE A O 1
ATOM 902 N N . THR A 1 119 ? -1.701 9.208 15.930 1.00 85.00 119 THR A N 1
ATOM 903 C CA . THR A 1 119 ? -1.111 9.935 17.069 1.00 85.00 119 THR A CA 1
ATOM 904 C C . THR A 1 119 ? -2.019 10.991 17.666 1.00 85.00 119 THR A C 1
ATOM 906 O O . THR A 1 119 ? -2.169 11.016 18.891 1.00 85.00 119 THR A O 1
ATOM 909 N N . ALA A 1 120 ? -2.683 11.795 16.840 1.00 81.62 120 ALA A N 1
ATOM 910 C CA . ALA A 1 120 ? -3.616 12.820 17.293 1.00 81.62 120 ALA A CA 1
ATOM 911 C C . ALA A 1 120 ? -4.791 12.215 18.075 1.00 81.62 120 ALA A C 1
ATOM 913 O O . ALA A 1 120 ? -5.109 12.685 19.166 1.00 81.62 120 ALA A O 1
ATOM 914 N N . TYR A 1 121 ? -5.385 11.134 17.561 1.00 80.31 121 TYR A N 1
ATOM 915 C CA . TYR A 1 121 ? -6.528 10.472 18.197 1.00 80.31 121 TYR A CA 1
ATOM 916 C C . TYR A 1 121 ? -6.135 9.347 19.163 1.00 80.31 121 TYR A C 1
ATOM 918 O O . TYR A 1 121 ? -7.008 8.711 19.750 1.00 80.31 121 TYR A O 1
ATOM 926 N N . ARG A 1 122 ? -4.830 9.088 19.344 1.00 84.69 122 ARG A N 1
ATOM 927 C CA . ARG A 1 122 ? -4.288 8.010 20.194 1.00 84.69 122 ARG A CA 1
ATOM 928 C C . ARG A 1 122 ? -4.966 6.658 19.944 1.00 84.69 122 ARG A C 1
ATOM 930 O O . ARG A 1 122 ? -5.242 5.909 20.882 1.00 84.69 122 ARG A O 1
ATOM 937 N N . LEU A 1 123 ? -5.209 6.332 18.673 1.00 83.44 123 LEU A N 1
ATOM 938 C CA . LEU A 1 123 ? -6.044 5.193 18.264 1.00 83.44 123 LEU A CA 1
ATOM 939 C C . LEU A 1 123 ? -5.530 3.841 18.794 1.00 83.44 123 LEU A C 1
ATOM 941 O O . LEU A 1 123 ? -6.314 2.920 19.013 1.00 83.44 123 LEU A O 1
ATOM 945 N N . TRP A 1 124 ? -4.228 3.722 19.085 1.00 84.88 124 TRP A N 1
ATOM 946 C CA . TRP A 1 124 ? -3.639 2.521 19.696 1.00 84.88 124 TRP A CA 1
ATOM 947 C C . TRP A 1 124 ? -4.177 2.204 21.097 1.00 84.88 124 TRP A C 1
ATOM 949 O O . TRP A 1 124 ? -4.014 1.081 21.562 1.00 84.88 124 TRP A O 1
ATOM 959 N N . GLN A 1 125 ? -4.780 3.171 21.797 1.00 85.94 125 GLN A N 1
ATOM 960 C CA . GLN A 1 125 ? -5.380 2.949 23.118 1.00 85.94 125 GLN A CA 1
ATOM 961 C C . GLN A 1 125 ? -6.768 2.304 23.027 1.00 85.94 125 GLN A C 1
ATOM 963 O O . GLN A 1 125 ? -7.271 1.791 24.025 1.00 85.94 125 GLN A O 1
ATOM 968 N N . CYS A 1 126 ? -7.390 2.333 21.846 1.00 84.62 126 CYS A N 1
ATOM 969 C CA . CYS A 1 126 ? -8.744 1.833 21.624 1.00 84.62 126 CYS A CA 1
ATOM 970 C C . CYS A 1 126 ? -8.793 0.323 21.359 1.00 84.62 126 CYS A C 1
ATOM 972 O O . CYS A 1 126 ? -9.861 -0.274 21.466 1.00 84.62 126 CYS A O 1
ATOM 974 N N . ILE A 1 127 ? -7.649 -0.292 21.045 1.00 86.00 127 ILE A N 1
ATOM 975 C CA . ILE A 1 127 ? -7.522 -1.718 20.741 1.00 86.00 127 ILE A CA 1
ATOM 976 C C . ILE A 1 127 ? -6.594 -2.363 21.786 1.00 86.00 127 ILE A C 1
ATOM 978 O O . ILE A 1 127 ? -5.532 -1.810 22.085 1.00 86.00 127 ILE A O 1
ATOM 982 N N . PRO A 1 128 ? -6.935 -3.531 22.359 1.00 90.06 128 PRO A N 1
ATOM 983 C CA . PRO A 1 128 ? -6.037 -4.274 23.231 1.00 90.06 128 PRO A CA 1
ATOM 984 C C . PRO A 1 128 ? -4.738 -4.642 22.507 1.00 90.06 128 PRO A C 1
ATOM 986 O O . PRO A 1 128 ? -4.704 -4.873 21.299 1.00 90.06 128 PRO A O 1
ATOM 989 N N . ARG A 1 129 ? -3.649 -4.775 23.276 1.00 90.44 129 ARG A N 1
ATOM 990 C CA . ARG A 1 129 ? -2.298 -5.031 22.740 1.00 90.44 129 ARG A CA 1
ATOM 991 C C . ARG A 1 129 ? -2.225 -6.238 21.798 1.00 90.44 129 ARG A C 1
ATOM 993 O O . ARG A 1 129 ? -1.458 -6.200 20.844 1.00 90.44 129 ARG A O 1
ATOM 1000 N N . ARG A 1 130 ? -3.010 -7.292 22.058 1.00 90.69 130 ARG A N 1
ATOM 1001 C CA . ARG A 1 130 ? -3.063 -8.500 21.215 1.00 90.69 130 ARG A CA 1
ATOM 1002 C C . ARG A 1 130 ? -3.678 -8.209 19.845 1.00 90.69 130 ARG A C 1
ATOM 1004 O O . ARG A 1 130 ? -3.038 -8.500 18.840 1.00 90.69 130 ARG A O 1
ATOM 1011 N N . GLY A 1 131 ? -4.850 -7.573 19.809 1.00 90.00 131 GLY A N 1
ATOM 1012 C CA . GLY A 1 131 ? -5.485 -7.124 18.568 1.00 90.00 131 GLY A CA 1
ATOM 1013 C C . GLY A 1 131 ? -4.603 -6.150 17.784 1.00 90.00 131 GLY A C 1
ATOM 1014 O O . GLY A 1 131 ? -4.413 -6.325 16.584 1.00 90.00 131 GLY A O 1
ATOM 1015 N N . LEU A 1 132 ? -3.969 -5.188 18.465 1.00 91.69 132 LEU A N 1
ATOM 1016 C CA . LEU A 1 132 ? -3.041 -4.249 17.826 1.00 91.69 132 LEU A CA 1
ATOM 1017 C C . LEU A 1 132 ? -1.831 -4.966 17.204 1.00 91.69 132 LEU A C 1
ATOM 1019 O O . LEU A 1 132 ? -1.479 -4.693 16.059 1.00 91.69 132 LEU A O 1
ATOM 1023 N N . ALA A 1 133 ? -1.216 -5.905 17.930 1.00 93.19 133 ALA A N 1
ATOM 1024 C CA . ALA A 1 133 ? -0.108 -6.703 17.410 1.00 93.19 133 ALA A CA 1
ATOM 1025 C C . ALA A 1 133 ? -0.527 -7.544 16.194 1.00 93.19 133 ALA A C 1
ATOM 1027 O O . ALA A 1 133 ? 0.224 -7.625 15.224 1.00 93.19 133 ALA A O 1
ATOM 1028 N N . ALA A 1 134 ? -1.734 -8.119 16.211 1.00 93.00 134 ALA A N 1
ATOM 1029 C CA . ALA A 1 134 ? -2.277 -8.861 15.077 1.00 93.00 134 ALA A CA 1
ATOM 1030 C C . ALA A 1 134 ? -2.507 -7.954 13.854 1.00 93.00 134 ALA A C 1
ATOM 1032 O O . ALA A 1 134 ? -2.087 -8.307 12.755 1.00 93.00 134 ALA A O 1
ATOM 1033 N N . ILE A 1 135 ? -3.087 -6.761 14.033 1.00 92.50 135 ILE A N 1
ATOM 1034 C CA . ILE A 1 135 ? -3.260 -5.773 12.952 1.00 92.50 135 ILE A CA 1
ATOM 1035 C C . ILE A 1 135 ? -1.907 -5.409 12.328 1.00 92.50 135 ILE A C 1
ATOM 1037 O O . ILE A 1 135 ? -1.759 -5.467 11.107 1.00 92.50 135 ILE A O 1
ATOM 1041 N N . ILE A 1 136 ? -0.906 -5.085 13.156 1.00 93.38 136 ILE A N 1
ATOM 1042 C CA . ILE A 1 136 ? 0.451 -4.762 12.690 1.00 93.38 136 ILE A CA 1
ATOM 1043 C C . ILE A 1 136 ? 1.049 -5.941 11.918 1.00 93.38 136 ILE A C 1
ATOM 1045 O O . ILE A 1 136 ? 1.646 -5.737 10.864 1.00 93.38 136 ILE A O 1
ATOM 1049 N N . MET A 1 137 ? 0.862 -7.168 12.406 1.00 94.38 137 MET A N 1
ATOM 1050 C CA . MET A 1 137 ? 1.342 -8.374 11.737 1.00 94.38 137 MET A CA 1
ATOM 1051 C C . MET A 1 137 ? 0.703 -8.550 10.355 1.00 94.38 137 MET A C 1
ATOM 1053 O O . MET A 1 137 ? 1.430 -8.735 9.384 1.00 94.38 137 MET A O 1
ATOM 1057 N N . PHE A 1 138 ? -0.624 -8.451 10.229 1.00 93.12 138 PHE A N 1
ATOM 1058 C CA . PHE A 1 138 ? -1.307 -8.617 8.939 1.00 93.12 138 PHE A CA 1
ATOM 1059 C C . PHE A 1 138 ? -0.964 -7.506 7.938 1.00 93.12 138 PHE A C 1
ATOM 1061 O O . PHE A 1 138 ? -0.710 -7.798 6.768 1.00 93.12 138 PHE A O 1
ATOM 1068 N N . ILE A 1 139 ? -0.881 -6.251 8.391 1.00 92.38 139 ILE A N 1
ATOM 1069 C CA . ILE A 1 139 ? -0.419 -5.132 7.554 1.00 92.38 139 ILE A CA 1
ATOM 1070 C C . ILE A 1 139 ? 1.037 -5.357 7.125 1.00 92.38 139 ILE A C 1
ATOM 1072 O O . ILE A 1 139 ? 1.365 -5.192 5.952 1.00 92.38 139 ILE A O 1
ATOM 1076 N N . GLY A 1 140 ? 1.904 -5.775 8.051 1.00 91.75 140 GLY A N 1
ATOM 1077 C CA . GLY A 1 140 ? 3.310 -6.068 7.778 1.00 91.75 140 GLY A CA 1
ATOM 1078 C C . GLY A 1 140 ? 3.487 -7.206 6.774 1.00 91.75 140 GLY A C 1
ATOM 1079 O O . GLY A 1 140 ? 4.277 -7.076 5.844 1.00 91.75 140 GLY A O 1
ATOM 1080 N N . ILE A 1 141 ? 2.705 -8.282 6.899 1.00 90.44 141 ILE A N 1
ATOM 1081 C CA . ILE A 1 141 ? 2.674 -9.380 5.923 1.00 90.44 141 ILE A CA 1
ATOM 1082 C C . ILE A 1 141 ? 2.248 -8.859 4.550 1.00 90.44 141 ILE A C 1
ATOM 1084 O O . ILE A 1 141 ? 2.904 -9.187 3.566 1.00 90.44 141 ILE A O 1
ATOM 1088 N N . SER A 1 142 ? 1.205 -8.024 4.474 1.00 90.00 142 SER A N 1
ATOM 1089 C CA . SER A 1 142 ? 0.771 -7.423 3.207 1.00 90.00 142 SER A CA 1
ATOM 1090 C C . SER A 1 142 ? 1.901 -6.610 2.567 1.00 90.00 142 SER A C 1
ATOM 1092 O O . SER A 1 142 ? 2.260 -6.879 1.425 1.00 90.00 142 SER A O 1
ATOM 1094 N N . LEU A 1 143 ? 2.543 -5.708 3.318 1.00 88.75 143 LEU A N 1
ATOM 1095 C CA . LEU A 1 143 ? 3.665 -4.897 2.826 1.00 88.75 143 LEU A CA 1
ATOM 1096 C C . LEU A 1 143 ? 4.850 -5.752 2.354 1.00 88.75 143 LEU A C 1
ATOM 1098 O O . LEU A 1 143 ? 5.375 -5.529 1.265 1.00 88.75 143 LEU A O 1
ATOM 1102 N N . LEU A 1 144 ? 5.250 -6.755 3.141 1.00 87.19 144 LEU A N 1
ATOM 1103 C CA . LEU A 1 144 ? 6.336 -7.672 2.778 1.00 87.19 144 LEU A CA 1
ATOM 1104 C C . LEU A 1 144 ? 5.994 -8.480 1.523 1.00 87.19 144 LEU A C 1
ATOM 1106 O O . LEU A 1 144 ? 6.850 -8.685 0.666 1.00 87.19 144 LEU A O 1
ATOM 1110 N N . SER A 1 145 ? 4.738 -8.904 1.389 1.00 82.31 145 SER A N 1
ATOM 1111 C CA . SER A 1 145 ? 4.265 -9.676 0.239 1.00 82.31 145 SER A CA 1
ATOM 1112 C C . SER A 1 145 ? 4.210 -8.861 -1.061 1.00 82.31 145 SER A C 1
ATOM 1114 O O . SER A 1 145 ? 4.245 -9.433 -2.150 1.00 82.31 145 SER A O 1
ATOM 1116 N N . THR A 1 146 ? 4.201 -7.531 -0.961 1.00 82.88 146 THR A N 1
ATOM 1117 C CA . THR A 1 146 ? 4.280 -6.618 -2.107 1.00 82.88 146 THR A CA 1
ATOM 1118 C C . THR A 1 146 ? 5.713 -6.449 -2.619 1.00 82.88 146 THR A C 1
ATOM 1120 O O . THR A 1 146 ? 5.900 -6.119 -3.785 1.00 82.88 146 THR A O 1
ATOM 1123 N N . VAL A 1 147 ? 6.746 -6.729 -1.812 1.00 81.44 147 VAL A N 1
ATOM 1124 C CA . VAL A 1 147 ? 8.154 -6.577 -2.235 1.00 81.44 147 VAL A CA 1
ATOM 1125 C C . VAL A 1 147 ? 8.501 -7.453 -3.449 1.00 81.44 147 VAL A C 1
ATOM 1127 O O . VAL A 1 147 ? 9.034 -6.913 -4.417 1.00 81.44 147 VAL A O 1
ATOM 1130 N N . PRO A 1 148 ? 8.163 -8.758 -3.494 1.00 74.75 148 PRO A N 1
ATOM 1131 C CA . PRO A 1 148 ? 8.361 -9.557 -4.703 1.00 74.75 148 PRO A CA 1
ATOM 1132 C C . PRO A 1 148 ? 7.620 -9.001 -5.923 1.00 74.75 148 PRO A C 1
ATOM 1134 O O . PRO A 1 148 ? 8.145 -9.062 -7.030 1.00 74.75 148 PRO A O 1
ATOM 1137 N N . LEU A 1 149 ? 6.426 -8.422 -5.738 1.00 75.19 149 LEU A N 1
ATOM 1138 C CA . LEU A 1 149 ? 5.699 -7.792 -6.840 1.00 75.19 149 LEU A CA 1
ATOM 1139 C C . LEU A 1 149 ? 6.377 -6.529 -7.347 1.00 75.19 149 LEU A C 1
ATOM 1141 O O . LEU A 1 149 ? 6.349 -6.310 -8.547 1.00 75.19 149 LEU A O 1
ATOM 1145 N N . MET A 1 150 ? 6.995 -5.729 -6.480 1.00 74.06 150 MET A N 1
ATOM 1146 C CA . MET A 1 150 ? 7.794 -4.578 -6.914 1.00 74.06 150 MET A CA 1
ATOM 1147 C C . MET A 1 150 ? 8.948 -5.033 -7.818 1.00 74.06 150 MET A C 1
ATOM 1149 O O . MET A 1 150 ? 9.299 -4.364 -8.772 1.00 74.06 150 MET A O 1
ATOM 1153 N N . ILE A 1 151 ? 9.524 -6.211 -7.579 1.00 71.88 151 ILE A N 1
ATOM 1154 C CA . ILE A 1 151 ? 10.621 -6.718 -8.418 1.00 71.88 151 ILE A CA 1
ATOM 1155 C C . ILE A 1 151 ? 10.128 -7.150 -9.811 1.00 71.88 151 ILE A C 1
ATOM 1157 O O . ILE A 1 151 ? 10.888 -7.089 -10.773 1.00 71.88 151 ILE A O 1
ATOM 1161 N N . VAL A 1 152 ? 8.872 -7.595 -9.923 1.00 69.12 152 VAL A N 1
ATOM 1162 C CA . VAL A 1 152 ? 8.316 -8.177 -11.160 1.00 69.12 152 VAL A CA 1
ATOM 1163 C C . VAL A 1 152 ? 7.461 -7.182 -11.948 1.00 69.12 152 VAL A C 1
ATOM 1165 O O . VAL A 1 152 ? 7.443 -7.215 -13.174 1.00 69.12 152 VAL A O 1
ATOM 1168 N N . ALA A 1 153 ? 6.753 -6.295 -11.256 1.00 66.44 153 ALA A N 1
ATOM 1169 C CA . ALA A 1 153 ? 5.858 -5.301 -11.821 1.00 66.44 153 ALA A CA 1
ATOM 1170 C C . ALA A 1 153 ? 6.393 -3.905 -11.485 1.00 66.44 153 ALA A C 1
ATOM 1172 O O . ALA A 1 153 ? 6.403 -3.484 -10.328 1.00 66.44 153 ALA A O 1
ATOM 1173 N N . ALA A 1 154 ? 6.811 -3.174 -12.517 1.00 67.88 154 ALA A N 1
ATOM 1174 C CA . ALA A 1 154 ? 7.378 -1.826 -12.443 1.00 67.88 154 ALA A CA 1
ATOM 1175 C C . ALA A 1 154 ? 6.337 -0.728 -12.113 1.00 67.88 154 ALA A C 1
ATOM 1177 O O . ALA A 1 154 ? 6.327 0.344 -12.718 1.00 67.88 154 ALA A O 1
ATOM 1178 N N . ASP A 1 155 ? 5.434 -1.001 -11.167 1.00 73.75 155 ASP A N 1
ATOM 1179 C CA . ASP A 1 155 ? 4.258 -0.183 -10.838 1.00 73.75 155 ASP A CA 1
ATOM 1180 C C . ASP A 1 155 ? 4.248 0.201 -9.344 1.00 73.75 155 ASP A C 1
ATOM 1182 O O . ASP A 1 155 ? 3.307 -0.057 -8.584 1.00 73.75 155 ASP A O 1
ATOM 1186 N N . TYR A 1 156 ? 5.367 0.776 -8.885 1.00 80.81 156 TYR A N 1
ATOM 1187 C CA . TYR A 1 156 ? 5.625 0.995 -7.457 1.00 80.81 156 TYR A CA 1
ATOM 1188 C C . TYR A 1 156 ? 4.651 1.996 -6.847 1.00 80.81 156 TYR A C 1
ATOM 1190 O O . TYR A 1 156 ? 4.139 1.788 -5.743 1.00 80.81 156 TYR A O 1
ATOM 1198 N N . GLY A 1 157 ? 4.361 3.074 -7.581 1.00 82.06 157 GLY A N 1
ATOM 1199 C CA . GLY A 1 157 ? 3.447 4.114 -7.129 1.00 82.06 157 GLY A CA 1
ATOM 1200 C C . GLY A 1 157 ? 2.041 3.572 -6.903 1.00 82.06 157 GLY A C 1
ATOM 1201 O O . GLY A 1 157 ? 1.413 3.899 -5.897 1.00 82.06 157 GLY A O 1
ATOM 1202 N N . ARG A 1 158 ? 1.563 2.670 -7.765 1.00 81.81 158 ARG A N 1
ATOM 1203 C CA . ARG A 1 158 ? 0.250 2.049 -7.577 1.00 81.81 158 ARG A CA 1
ATOM 1204 C C . ARG A 1 158 ? 0.196 1.149 -6.360 1.00 81.81 158 ARG A C 1
ATOM 1206 O O . ARG A 1 158 ? -0.771 1.229 -5.608 1.00 81.81 158 ARG A O 1
ATOM 1213 N N . PHE A 1 159 ? 1.215 0.330 -6.127 1.00 85.12 159 PHE A N 1
ATOM 1214 C CA . PHE A 1 159 ? 1.255 -0.506 -4.931 1.00 85.12 159 PHE A CA 1
ATOM 1215 C C . PHE A 1 159 ? 1.275 0.324 -3.644 1.00 85.12 159 PHE A C 1
ATOM 1217 O O . PHE A 1 159 ? 0.502 0.038 -2.727 1.00 85.12 159 PHE A O 1
ATOM 1224 N N . ILE A 1 160 ? 2.088 1.387 -3.597 1.00 87.44 160 ILE A N 1
ATOM 1225 C CA . ILE A 1 160 ? 2.092 2.344 -2.480 1.00 87.44 160 ILE A CA 1
ATOM 1226 C C . ILE A 1 160 ? 0.691 2.943 -2.302 1.00 87.44 160 ILE A C 1
ATOM 1228 O O . ILE A 1 160 ? 0.157 2.928 -1.193 1.00 87.44 160 ILE A O 1
ATOM 1232 N N . ASN A 1 161 ? 0.059 3.404 -3.385 1.00 85.94 161 ASN A N 1
ATOM 1233 C CA . ASN A 1 161 ? -1.274 4.001 -3.340 1.00 85.94 161 ASN A CA 1
ATOM 1234 C C . ASN A 1 161 ? -2.342 3.020 -2.818 1.00 85.94 161 ASN A C 1
ATOM 1236 O O . ASN A 1 161 ? -3.170 3.400 -1.991 1.00 85.94 161 ASN A O 1
ATOM 1240 N N . ILE A 1 162 ? -2.305 1.747 -3.228 1.00 86.81 162 ILE A N 1
ATOM 1241 C CA . ILE A 1 162 ? -3.238 0.732 -2.715 1.00 86.81 162 ILE A CA 1
ATOM 1242 C C . ILE A 1 162 ? -3.049 0.550 -1.204 1.00 86.81 162 ILE A C 1
ATOM 1244 O O . ILE A 1 162 ? -4.035 0.589 -0.469 1.00 86.81 162 ILE A O 1
ATOM 1248 N N . HIS A 1 163 ? -1.810 0.418 -0.713 1.00 90.50 163 HIS A N 1
ATOM 1249 C CA . HIS A 1 163 ? -1.550 0.297 0.727 1.00 90.50 163 HIS A CA 1
ATOM 1250 C C . HIS A 1 163 ? -2.053 1.511 1.513 1.00 90.50 163 HIS A C 1
ATOM 1252 O O . HIS A 1 163 ? -2.711 1.346 2.542 1.00 90.50 163 HIS A O 1
ATOM 1258 N N . VAL A 1 164 ? -1.778 2.720 1.020 1.00 88.31 164 VAL A N 1
ATOM 1259 C CA . VAL A 1 164 ? -2.233 3.974 1.635 1.00 88.31 164 VAL A CA 1
ATOM 1260 C C . VAL A 1 164 ? -3.756 4.019 1.668 1.00 88.31 164 VAL A C 1
ATOM 1262 O O . VAL A 1 164 ? -4.331 4.238 2.727 1.00 88.31 164 VAL A O 1
ATOM 1265 N N . THR A 1 165 ? -4.411 3.712 0.549 1.00 87.12 165 THR A N 1
ATOM 1266 C CA . THR A 1 165 ? -5.874 3.681 0.436 1.00 87.12 165 THR A CA 1
ATOM 1267 C C . THR A 1 165 ? -6.492 2.676 1.411 1.00 87.12 165 THR A C 1
ATOM 1269 O O . THR A 1 165 ? -7.405 3.024 2.160 1.00 87.12 165 THR A O 1
ATOM 1272 N N . CYS A 1 166 ? -5.974 1.444 1.465 1.00 90.19 166 CYS A N 1
ATOM 1273 C CA . CYS A 1 166 ? -6.438 0.422 2.404 1.00 90.19 166 CYS A CA 1
ATOM 1274 C C . CYS A 1 166 ? -6.267 0.864 3.864 1.00 90.19 166 CYS A C 1
ATOM 1276 O O . CYS A 1 166 ? -7.184 0.701 4.668 1.00 90.19 166 CYS A O 1
ATOM 1278 N N . LEU A 1 167 ? -5.121 1.455 4.211 1.00 90.94 167 LEU A N 1
ATOM 1279 C CA . LEU A 1 167 ? -4.876 1.971 5.557 1.00 90.94 167 LEU A CA 1
ATOM 1280 C C . LEU A 1 167 ? -5.790 3.144 5.903 1.00 90.94 167 LEU A C 1
ATOM 1282 O O . LEU A 1 167 ? -6.293 3.193 7.021 1.00 90.94 167 LEU A O 1
ATOM 1286 N N . THR A 1 168 ? -6.046 4.057 4.966 1.00 87.94 168 THR A N 1
ATOM 1287 C CA . THR A 1 168 ? -6.998 5.157 5.154 1.00 87.94 168 THR A CA 1
ATOM 1288 C C . THR A 1 168 ? -8.405 4.625 5.406 1.00 87.94 168 THR A C 1
ATOM 1290 O O . THR A 1 168 ? -9.066 5.098 6.329 1.00 87.94 168 THR A O 1
ATOM 1293 N N . PHE A 1 169 ? -8.858 3.610 4.666 1.00 88.88 169 PHE A N 1
ATOM 1294 C CA . PHE A 1 169 ? -10.155 2.984 4.932 1.00 88.88 169 PHE A CA 1
ATOM 1295 C C . PHE A 1 169 ? -10.207 2.304 6.302 1.00 88.88 169 PHE A C 1
ATOM 1297 O O . PHE A 1 169 ? -11.171 2.513 7.036 1.00 88.88 169 PHE A O 1
ATOM 1304 N N . LEU A 1 170 ? -9.165 1.562 6.691 1.00 90.88 170 LEU A N 1
ATOM 1305 C CA . LEU A 1 170 ? -9.085 0.978 8.035 1.00 90.88 170 LEU A CA 1
ATOM 1306 C C . LEU A 1 170 ? -9.098 2.035 9.137 1.00 90.88 170 LEU A C 1
ATOM 1308 O O . LEU A 1 170 ? -9.703 1.829 10.184 1.00 90.88 170 LEU A O 1
ATOM 1312 N N . LEU A 1 171 ? -8.430 3.160 8.908 1.00 89.56 171 LEU A N 1
ATOM 1313 C CA . LEU A 1 171 ? -8.369 4.275 9.839 1.00 89.56 171 LEU A CA 1
ATOM 1314 C C . LEU A 1 171 ? -9.743 4.929 10.011 1.00 89.56 171 LEU A C 1
ATOM 1316 O O . LEU A 1 171 ? -10.164 5.160 11.140 1.00 89.56 171 LEU A O 1
ATOM 1320 N N . ILE A 1 172 ? -10.452 5.185 8.906 1.00 86.94 172 ILE A N 1
ATOM 1321 C CA . ILE A 1 172 ? -11.830 5.698 8.927 1.00 86.94 172 ILE A CA 1
ATOM 1322 C C . ILE A 1 172 ? -12.734 4.725 9.685 1.00 86.94 172 ILE A C 1
ATOM 1324 O O . ILE A 1 172 ? -13.472 5.149 10.573 1.00 86.94 172 ILE A O 1
ATOM 1328 N N . TRP A 1 173 ? -12.629 3.429 9.383 1.00 88.06 173 TRP A N 1
ATOM 1329 C CA . TRP A 1 173 ? -13.397 2.383 10.055 1.00 88.06 173 TRP A CA 1
ATOM 1330 C C . TRP A 1 173 ? -13.120 2.349 11.563 1.00 88.06 173 TRP A C 1
ATOM 1332 O O . TRP A 1 173 ? -14.041 2.371 12.373 1.00 88.06 173 TRP A O 1
ATOM 1342 N N . LEU A 1 174 ? -11.844 2.387 11.958 1.00 88.19 174 LEU A N 1
ATOM 1343 C CA . LEU A 1 174 ? -11.439 2.434 13.362 1.00 88.19 174 LEU A CA 1
ATOM 1344 C C . LEU A 1 174 ? -11.995 3.664 14.079 1.00 88.19 174 LEU A C 1
ATOM 1346 O O . LEU A 1 174 ? -12.465 3.546 15.204 1.00 88.19 174 LEU A O 1
ATOM 1350 N N . ILE A 1 175 ? -11.956 4.831 13.438 1.00 85.75 175 ILE A N 1
ATOM 1351 C CA . ILE A 1 175 ? -12.502 6.069 14.002 1.00 85.75 175 ILE A CA 1
ATOM 1352 C C . ILE A 1 175 ? -14.016 5.954 14.217 1.00 85.75 175 ILE A C 1
ATOM 1354 O O . ILE A 1 175 ? -14.507 6.383 15.260 1.00 85.75 175 ILE A O 1
ATOM 1358 N N . GLN A 1 176 ? -14.747 5.362 13.268 1.00 84.69 176 GLN A N 1
ATOM 1359 C CA . GLN A 1 176 ? -16.196 5.158 13.374 1.00 84.69 176 GLN A CA 1
ATOM 1360 C C . GLN A 1 176 ? -16.575 4.189 14.502 1.00 84.69 176 GLN A C 1
ATOM 1362 O O . GLN A 1 176 ? -17.564 4.413 15.195 1.00 84.69 176 GLN A O 1
ATOM 1367 N N . GLU A 1 177 ? -15.768 3.153 14.728 1.00 82.19 177 GLU A N 1
ATOM 1368 C CA . GLU A 1 177 ? -16.006 2.139 15.765 1.00 82.19 177 GLU A CA 1
ATOM 1369 C C . GLU A 1 177 ? -15.610 2.586 17.189 1.00 82.19 177 GLU A C 1
ATOM 1371 O O . GLU A 1 177 ? -15.846 1.863 18.170 1.00 82.19 177 GLU A O 1
ATOM 1376 N N . ILE A 1 178 ? -15.008 3.774 17.346 1.00 77.56 178 ILE A N 1
ATOM 1377 C CA . ILE A 1 178 ? -14.666 4.345 18.656 1.00 77.56 178 ILE A CA 1
ATOM 1378 C C . ILE A 1 178 ? -15.880 5.103 19.225 1.00 77.56 178 ILE A C 1
ATOM 1380 O O . ILE A 1 178 ? -16.258 6.155 18.711 1.00 77.56 178 ILE A O 1
ATOM 1384 N N . PRO A 1 179 ? -16.470 4.652 20.348 1.00 61.56 179 PRO A N 1
ATOM 1385 C CA . PRO A 1 179 ? -17.631 5.307 20.926 1.00 61.56 179 PRO A CA 1
ATOM 1386 C C . PRO A 1 179 ? -17.213 6.609 21.619 1.00 61.56 179 PRO A C 1
ATOM 1388 O O . PRO A 1 179 ? -16.460 6.565 22.591 1.00 61.56 179 PRO A O 1
ATOM 1391 N N . ASN A 1 180 ? -17.705 7.752 21.117 1.00 54.88 180 ASN A N 1
ATOM 1392 C CA . ASN A 1 180 ? -17.791 9.091 21.743 1.00 54.88 180 ASN A CA 1
ATOM 1393 C C . ASN A 1 180 ? -16.576 9.625 22.541 1.00 54.88 180 ASN A C 1
ATOM 1395 O O . ASN A 1 180 ? -16.710 10.574 23.311 1.00 54.88 180 ASN A O 1
ATOM 1399 N N . ARG A 1 181 ? -15.372 9.071 22.356 1.00 53.28 181 ARG A N 1
ATOM 1400 C CA . ARG A 1 181 ? -14.150 9.470 23.080 1.00 53.28 181 ARG A CA 1
ATOM 1401 C C . ARG A 1 181 ? -13.254 10.449 22.332 1.00 53.28 181 ARG A C 1
ATOM 1403 O O . ARG A 1 181 ? -12.172 10.749 22.827 1.00 53.28 181 ARG A O 1
ATOM 1410 N N . MET A 1 182 ? -13.668 10.956 21.171 1.00 55.47 182 MET A N 1
ATOM 1411 C CA . MET A 1 182 ? -12.890 11.981 20.475 1.00 55.47 182 MET A CA 1
ATOM 1412 C C . MET A 1 182 ? -13.069 13.323 21.189 1.00 55.47 182 MET A C 1
ATOM 1414 O O . MET A 1 182 ? -13.875 14.167 20.808 1.00 55.47 182 MET A O 1
ATOM 1418 N N . THR A 1 183 ? -12.335 13.487 22.288 1.00 53.12 183 THR A N 1
ATOM 1419 C CA . THR A 1 183 ? -12.142 14.763 22.960 1.00 53.12 183 THR A CA 1
ATOM 1420 C C . THR A 1 183 ? -11.543 15.743 21.957 1.00 53.12 183 THR A C 1
ATOM 1422 O O . THR A 1 183 ? -10.525 15.461 21.331 1.00 53.12 183 THR A O 1
ATOM 1425 N N . TYR A 1 184 ? -12.230 16.876 21.811 1.00 54.72 184 TYR A N 1
ATOM 1426 C CA . TYR A 1 184 ? -11.879 18.050 21.017 1.00 54.72 184 TYR A CA 1
ATOM 1427 C C . TYR A 1 184 ? -10.366 18.218 20.784 1.00 54.72 184 TYR A C 1
ATOM 1429 O O . TYR A 1 184 ? -9.606 18.481 21.718 1.00 54.72 184 TYR A O 1
ATOM 1437 N N . LEU A 1 185 ? -9.942 18.143 19.518 1.00 56.44 185 LEU A N 1
ATOM 1438 C CA . LEU A 1 185 ? -8.678 18.737 19.083 1.00 56.44 185 LEU A CA 1
ATOM 1439 C C . LEU A 1 185 ? -8.741 20.248 19.383 1.00 56.44 185 LEU A C 1
ATOM 1441 O O . LEU A 1 185 ? -9.720 20.892 18.998 1.00 56.44 185 LEU A O 1
ATOM 1445 N N . PRO A 1 186 ? -7.743 20.841 20.064 1.00 55.62 186 PRO A N 1
ATOM 1446 C CA . PRO A 1 186 ? -7.753 22.270 20.355 1.00 55.62 186 PRO A CA 1
ATOM 1447 C C . PRO A 1 186 ? -7.832 23.086 19.056 1.00 55.62 186 PRO A C 1
ATOM 1449 O O . PRO A 1 186 ? -7.002 22.919 18.160 1.00 55.62 186 PRO A O 1
ATOM 1452 N N . GLN A 1 187 ? -8.808 23.995 18.969 1.00 57.50 187 GLN A N 1
ATOM 1453 C CA . GLN A 1 187 ? -9.120 24.813 17.784 1.00 57.50 187 GLN A CA 1
ATOM 1454 C C . GLN A 1 187 ? -7.904 25.564 17.205 1.00 57.50 187 GLN A C 1
ATOM 1456 O O . GLN A 1 187 ? -7.820 25.763 15.995 1.00 57.50 187 GLN A O 1
ATOM 1461 N N . HIS A 1 188 ? -6.918 25.925 18.033 1.00 55.84 188 HIS A N 1
ATOM 1462 C CA . HIS A 1 188 ? -5.705 26.620 17.590 1.00 55.84 188 HIS A CA 1
ATOM 1463 C C . HIS A 1 188 ? -4.758 25.772 16.724 1.00 55.84 188 HIS A C 1
ATOM 1465 O O . HIS A 1 188 ? -4.005 26.334 15.930 1.00 55.84 188 HIS A O 1
ATOM 1471 N N . HIS A 1 189 ? -4.824 24.439 16.789 1.00 61.00 189 HIS A N 1
ATOM 1472 C CA . HIS A 1 189 ? -4.045 23.568 15.899 1.00 61.00 189 HIS A CA 1
ATOM 1473 C C . HIS A 1 189 ? -4.734 23.315 14.551 1.00 61.00 189 HIS A C 1
ATOM 1475 O O . HIS A 1 189 ? -4.106 22.777 13.638 1.00 61.00 189 HIS A O 1
ATOM 1481 N N . ALA A 1 190 ? -5.998 23.724 14.386 1.00 66.81 190 ALA A N 1
ATOM 1482 C CA . ALA A 1 190 ? -6.754 23.482 13.161 1.00 66.81 190 ALA A CA 1
ATOM 1483 C C . ALA A 1 190 ? -6.182 24.269 11.971 1.00 66.81 190 ALA A C 1
ATOM 1485 O O . ALA A 1 190 ? -5.925 23.694 10.923 1.00 66.81 190 ALA A O 1
ATOM 1486 N N . LEU A 1 191 ? -5.902 25.567 12.128 1.00 73.00 191 LEU A N 1
ATOM 1487 C CA . LEU A 1 191 ? -5.400 26.384 11.015 1.00 73.00 191 LEU A CA 1
ATOM 1488 C C . LEU A 1 191 ? -3.995 25.948 10.564 1.00 73.00 191 LEU A C 1
ATOM 1490 O O . LEU A 1 191 ? -3.752 25.786 9.371 1.00 73.00 191 LEU A O 1
ATOM 1494 N N . LEU A 1 192 ? -3.086 25.698 11.512 1.00 75.19 192 LEU A N 1
ATOM 1495 C CA . LEU A 1 192 ? -1.726 25.249 11.203 1.00 75.19 192 LEU A CA 1
ATOM 1496 C C . LEU A 1 192 ? -1.717 23.856 10.552 1.00 75.19 192 LEU A C 1
ATOM 1498 O O . LEU A 1 192 ? -0.942 23.623 9.629 1.00 75.19 192 LEU A O 1
ATOM 1502 N N . SER A 1 193 ? -2.595 22.947 10.990 1.00 70.62 193 SER A N 1
ATOM 1503 C CA . SER A 1 193 ? -2.725 21.621 10.370 1.00 70.62 193 SER A CA 1
ATOM 1504 C C . SER A 1 193 ? -3.325 21.687 8.966 1.00 70.62 193 SER A C 1
ATOM 1506 O O . SER A 1 193 ? -2.846 20.974 8.089 1.00 70.62 193 SER A O 1
ATOM 1508 N N . TRP A 1 194 ? -4.286 22.582 8.709 1.00 73.81 194 TRP A N 1
ATOM 1509 C CA . TRP A 1 194 ? -4.794 22.833 7.356 1.00 73.81 194 TRP A CA 1
ATOM 1510 C C . TRP A 1 194 ? -3.723 23.411 6.434 1.00 73.81 194 TRP A C 1
ATOM 1512 O O . TRP A 1 194 ? -3.568 22.930 5.314 1.00 73.81 194 TRP A O 1
ATOM 1522 N N . ILE A 1 195 ? -2.942 24.387 6.905 1.00 78.38 195 ILE A N 1
ATOM 1523 C CA . ILE A 1 195 ? -1.811 24.930 6.139 1.00 78.38 195 ILE A CA 1
ATOM 1524 C C . ILE A 1 195 ? -0.797 23.819 5.847 1.00 78.38 195 ILE A C 1
ATOM 1526 O O . ILE A 1 195 ? -0.397 23.652 4.698 1.00 78.38 195 ILE A O 1
ATOM 1530 N N . ALA A 1 196 ? -0.430 23.014 6.847 1.00 77.88 196 ALA A N 1
ATOM 1531 C CA . ALA A 1 196 ? 0.484 21.891 6.664 1.00 77.88 196 ALA A CA 1
ATOM 1532 C C . ALA A 1 196 ? -0.064 20.846 5.676 1.00 77.88 196 ALA A C 1
ATOM 1534 O O . ALA A 1 196 ? 0.687 20.359 4.836 1.00 77.88 196 ALA A O 1
ATOM 1535 N N . ALA A 1 197 ? -1.364 20.541 5.723 1.00 77.81 197 ALA A N 1
ATOM 1536 C CA . ALA A 1 197 ? -2.013 19.614 4.800 1.00 77.81 197 ALA A CA 1
ATOM 1537 C C . ALA A 1 197 ? -2.023 20.150 3.362 1.00 77.81 197 ALA A C 1
ATOM 1539 O O . ALA A 1 197 ? -1.685 19.417 2.436 1.00 77.81 197 ALA A O 1
ATOM 1540 N N . ILE A 1 198 ? -2.350 21.430 3.167 1.00 78.50 198 ILE A N 1
ATOM 1541 C CA . ILE A 1 198 ? -2.320 22.072 1.846 1.00 78.50 198 ILE A CA 1
ATOM 1542 C C . ILE A 1 198 ? -0.892 22.086 1.301 1.00 78.50 198 ILE A C 1
ATOM 1544 O O . ILE A 1 198 ? -0.668 21.669 0.166 1.00 78.50 198 ILE A O 1
ATOM 1548 N N . VAL A 1 199 ? 0.084 22.507 2.111 1.00 78.38 199 VAL A N 1
ATOM 1549 C CA . VAL A 1 199 ? 1.501 22.496 1.724 1.00 78.38 199 VAL A CA 1
ATOM 1550 C C . VAL A 1 199 ? 1.935 21.080 1.365 1.00 78.38 199 VAL A C 1
ATOM 1552 O O . VAL A 1 199 ? 2.561 20.895 0.330 1.00 78.38 199 VAL A O 1
ATOM 1555 N N . PHE A 1 200 ? 1.561 20.070 2.147 1.00 78.81 200 PHE A N 1
ATOM 1556 C CA . PHE A 1 200 ? 1.864 18.671 1.852 1.00 78.81 200 PHE A CA 1
ATOM 1557 C C . PHE A 1 200 ? 1.265 18.220 0.509 1.00 78.81 200 PHE A C 1
ATOM 1559 O O . PHE A 1 200 ? 1.994 17.720 -0.340 1.00 78.81 200 PHE A O 1
ATOM 1566 N N . VAL A 1 201 ? -0.025 18.472 0.266 1.00 77.25 201 VAL A N 1
ATOM 1567 C CA . VAL A 1 201 ? -0.714 18.086 -0.982 1.00 77.25 201 VAL A CA 1
ATOM 1568 C C . VAL A 1 201 ? -0.143 18.800 -2.212 1.00 77.25 201 VAL A C 1
ATOM 1570 O O . VAL A 1 201 ? -0.074 18.217 -3.291 1.00 77.25 201 VAL A O 1
ATOM 1573 N N . VAL A 1 202 ? 0.262 20.064 -2.077 1.00 76.94 202 VAL A N 1
ATOM 1574 C CA . VAL A 1 202 ? 0.799 20.854 -3.198 1.00 76.94 202 VAL A CA 1
ATOM 1575 C C . VAL A 1 202 ? 2.285 20.567 -3.438 1.00 76.94 202 VAL A C 1
ATOM 1577 O O . VAL A 1 202 ? 2.737 20.582 -4.582 1.00 76.94 202 VAL A O 1
ATOM 1580 N N . SER A 1 203 ? 3.052 20.299 -2.379 1.00 77.06 203 SER A N 1
ATOM 1581 C CA . SER A 1 203 ? 4.505 20.081 -2.448 1.00 77.06 203 SER A CA 1
ATOM 1582 C C . SER A 1 203 ? 4.911 18.701 -2.939 1.00 77.06 203 SER A C 1
ATOM 1584 O O . SER A 1 203 ? 6.056 18.530 -3.360 1.00 77.06 203 SER A O 1
ATOM 1586 N N . TRP A 1 204 ? 3.992 17.739 -2.902 1.00 82.31 204 TRP A N 1
ATOM 1587 C CA . TRP A 1 204 ? 4.310 16.336 -3.086 1.00 82.31 204 TRP A CA 1
ATOM 1588 C C . TRP A 1 204 ? 3.282 15.618 -3.963 1.00 82.31 204 TRP A C 1
ATOM 1590 O O . TRP A 1 204 ? 2.071 15.790 -3.821 1.00 82.31 204 TRP A O 1
ATOM 1600 N N . ARG A 1 205 ? 3.777 14.775 -4.872 1.00 81.81 205 ARG A N 1
ATOM 1601 C CA . ARG A 1 205 ? 2.980 13.842 -5.672 1.00 81.81 205 ARG A CA 1
ATOM 1602 C C . ARG A 1 205 ? 3.643 12.474 -5.669 1.00 81.81 205 ARG A C 1
ATOM 1604 O O . ARG A 1 205 ? 4.864 12.379 -5.735 1.00 81.81 205 ARG A O 1
ATOM 1611 N N . LEU A 1 206 ? 2.835 11.419 -5.645 1.00 80.75 206 LEU A N 1
ATOM 1612 C CA . LEU A 1 206 ? 3.297 10.047 -5.835 1.00 80.75 206 LEU A CA 1
ATOM 1613 C C . LEU A 1 206 ? 3.298 9.718 -7.339 1.00 80.75 206 LEU A C 1
ATOM 1615 O O . LEU A 1 206 ? 2.218 9.630 -7.932 1.00 80.75 206 LEU A O 1
ATOM 1619 N N . PRO A 1 207 ? 4.465 9.542 -7.986 1.00 79.94 207 PRO A N 1
ATOM 1620 C CA . PRO A 1 207 ? 4.517 9.151 -9.389 1.00 79.94 207 PRO A CA 1
ATOM 1621 C C . PRO A 1 207 ? 4.018 7.714 -9.532 1.00 79.94 207 PRO A C 1
ATOM 1623 O O . PRO A 1 207 ? 4.601 6.791 -8.969 1.00 79.94 207 PRO A O 1
ATOM 1626 N N . MET A 1 208 ? 2.928 7.509 -10.271 1.00 74.38 208 MET A N 1
ATOM 1627 C CA . MET A 1 208 ? 2.328 6.175 -10.394 1.00 74.38 208 MET A CA 1
ATOM 1628 C C . MET A 1 208 ? 3.243 5.204 -11.152 1.00 74.38 208 MET A C 1
ATOM 1630 O O . MET A 1 208 ? 3.415 4.076 -10.707 1.00 74.38 208 MET A O 1
ATOM 1634 N N . TRP A 1 209 ? 3.900 5.674 -12.216 1.00 73.00 209 TRP A N 1
ATOM 1635 C CA . TRP A 1 209 ? 4.742 4.851 -13.087 1.00 73.00 209 TRP A CA 1
ATOM 1636 C C . TRP A 1 209 ? 6.230 5.165 -12.944 1.00 73.00 209 TRP A C 1
ATOM 1638 O O . TRP A 1 209 ? 6.611 6.330 -12.789 1.00 73.00 209 TRP A O 1
ATOM 1648 N N . LEU A 1 210 ? 7.063 4.132 -13.102 1.00 71.38 210 LEU A N 1
ATOM 1649 C CA . LEU A 1 210 ? 8.512 4.200 -12.896 1.00 71.38 210 LEU A CA 1
ATOM 1650 C C . LEU A 1 210 ? 9.208 5.241 -13.790 1.00 71.38 210 LEU A C 1
ATOM 1652 O O . LEU A 1 210 ? 10.078 5.969 -13.322 1.00 71.38 210 LEU A O 1
ATOM 1656 N N . LEU A 1 211 ? 8.759 5.383 -15.044 1.00 71.25 211 LEU A N 1
ATOM 1657 C CA . LEU A 1 211 ? 9.274 6.367 -16.008 1.00 71.25 211 LEU A CA 1
ATOM 1658 C C . LEU A 1 211 ? 9.151 7.819 -15.506 1.00 71.25 211 LEU A C 1
ATOM 1660 O O . LEU A 1 211 ? 9.945 8.682 -15.871 1.00 71.25 211 LEU A O 1
ATOM 1664 N N . PHE A 1 212 ? 8.152 8.104 -14.667 1.00 76.31 212 PHE A N 1
ATOM 1665 C CA . PHE A 1 212 ? 7.894 9.449 -14.153 1.00 76.31 212 PHE A CA 1
ATOM 1666 C C . PHE A 1 212 ? 8.443 9.667 -12.742 1.00 76.31 212 PHE A C 1
ATOM 1668 O O . PHE A 1 212 ? 8.219 10.738 -12.175 1.00 76.31 212 PHE A O 1
ATOM 1675 N N . ALA A 1 213 ? 9.157 8.694 -12.171 1.00 78.75 213 ALA A N 1
ATOM 1676 C CA . ALA A 1 213 ? 9.712 8.761 -10.823 1.00 78.75 213 ALA A CA 1
ATOM 1677 C C . ALA A 1 213 ? 10.990 9.617 -10.752 1.00 78.75 213 ALA A C 1
ATOM 1679 O O . ALA A 1 213 ? 12.056 9.150 -10.364 1.00 78.75 213 ALA A O 1
ATOM 1680 N N . THR A 1 214 ? 10.865 10.890 -11.120 1.00 83.94 214 THR A N 1
ATOM 1681 C CA . THR A 1 214 ? 11.922 11.905 -11.043 1.00 83.94 214 THR A CA 1
ATOM 1682 C C . THR A 1 214 ? 11.622 12.913 -9.939 1.00 83.94 214 THR A C 1
ATOM 1684 O O . THR A 1 214 ? 10.457 13.130 -9.575 1.00 83.94 214 THR A O 1
ATOM 1687 N N . TYR A 1 215 ? 12.652 13.600 -9.436 1.00 83.50 215 TYR A N 1
ATOM 1688 C CA . TYR A 1 215 ? 12.460 14.643 -8.418 1.00 83.50 215 TYR A CA 1
ATOM 1689 C C . TYR A 1 215 ? 11.514 15.756 -8.887 1.00 83.50 215 TYR A C 1
ATOM 1691 O O . TYR A 1 215 ? 10.693 16.237 -8.110 1.00 83.50 215 TYR A O 1
ATOM 1699 N N . SER A 1 216 ? 11.589 16.132 -10.166 1.00 82.94 216 SER A N 1
ATOM 1700 C CA . SER A 1 216 ? 10.761 17.191 -10.755 1.00 82.94 216 SER A CA 1
ATOM 1701 C C . SER A 1 216 ? 9.267 16.860 -10.766 1.00 82.94 216 SER A C 1
ATOM 1703 O O . SER A 1 216 ? 8.441 17.754 -10.587 1.00 82.94 216 SER A O 1
ATOM 1705 N N . ASN A 1 217 ? 8.919 15.585 -10.951 1.00 83.81 217 ASN A N 1
A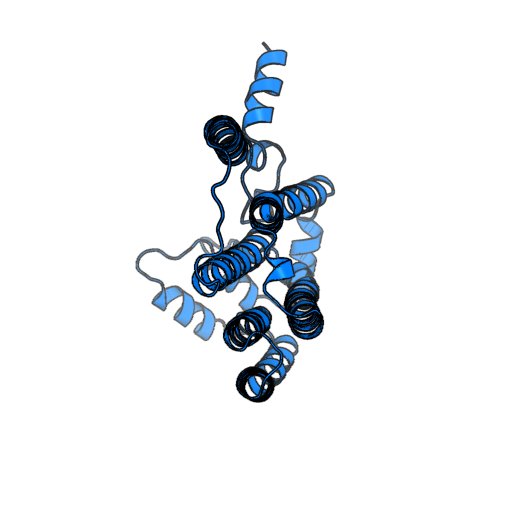TOM 1706 C CA . ASN A 1 217 ? 7.533 15.125 -10.966 1.00 83.81 217 ASN A CA 1
ATOM 1707 C C . ASN A 1 217 ? 7.005 14.842 -9.554 1.00 83.81 217 ASN A C 1
ATOM 1709 O O . ASN A 1 217 ? 5.835 15.110 -9.276 1.00 83.81 217 ASN A O 1
ATOM 1713 N N . ALA A 1 218 ? 7.854 14.317 -8.667 1.00 80.50 218 ALA A N 1
ATOM 1714 C CA . ALA A 1 218 ? 7.484 13.999 -7.290 1.00 80.50 218 ALA A CA 1
ATOM 1715 C C . ALA A 1 218 ? 7.372 15.240 -6.390 1.00 80.50 218 ALA A C 1
ATOM 1717 O O . ALA A 1 218 ? 6.539 15.272 -5.485 1.00 80.50 218 ALA A O 1
ATOM 1718 N N . PHE A 1 219 ? 8.180 16.270 -6.655 1.00 85.94 219 PHE A N 1
ATOM 1719 C CA . PHE A 1 219 ? 8.276 17.479 -5.836 1.00 85.94 219 PHE A CA 1
ATOM 1720 C C . PHE A 1 219 ? 8.198 18.740 -6.708 1.00 85.94 219 PHE A C 1
ATOM 1722 O O . PHE A 1 219 ? 9.202 19.426 -6.930 1.00 85.94 219 PHE A O 1
ATOM 1729 N N . PRO A 1 220 ? 7.002 19.087 -7.213 1.00 80.44 220 PRO A N 1
ATOM 1730 C CA . PRO A 1 220 ? 6.835 20.177 -8.174 1.00 80.44 220 PRO A CA 1
ATOM 1731 C C . PRO A 1 220 ? 7.282 21.541 -7.633 1.00 80.44 220 PRO A C 1
ATOM 1733 O O . PRO A 1 220 ? 7.706 22.397 -8.405 1.00 80.44 220 PRO A O 1
ATOM 1736 N N . LEU A 1 221 ? 7.257 21.752 -6.312 1.00 80.12 221 LEU A 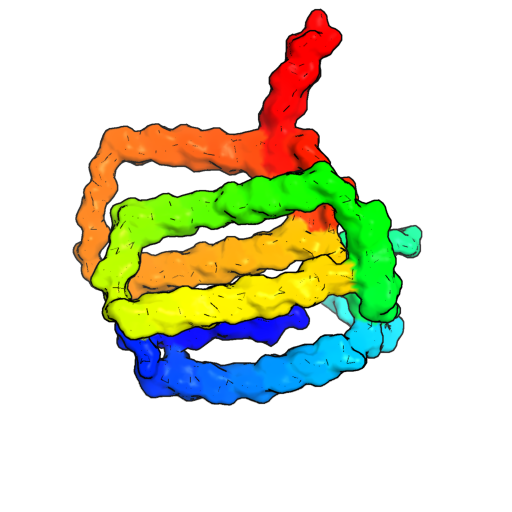N 1
ATOM 1737 C CA . LEU A 1 221 ? 7.750 22.996 -5.718 1.00 80.12 221 LEU A CA 1
ATOM 1738 C C . LEU A 1 221 ? 9.274 23.154 -5.833 1.00 80.12 221 LEU A C 1
ATOM 1740 O O . LEU A 1 221 ? 9.735 24.280 -5.990 1.00 80.12 221 LEU A O 1
ATOM 1744 N N . PHE A 1 222 ? 10.068 22.074 -5.839 1.00 77.88 222 PHE A N 1
ATOM 1745 C CA . PHE A 1 222 ? 11.520 22.193 -6.057 1.00 77.88 222 PHE A CA 1
ATOM 1746 C C . PHE A 1 222 ? 11.856 22.713 -7.455 1.00 77.88 222 PHE A C 1
ATOM 1748 O O . PHE A 1 222 ? 12.881 23.373 -7.636 1.00 77.88 222 PHE A O 1
ATOM 1755 N N . LYS A 1 223 ? 10.973 22.488 -8.435 1.00 70.50 223 LYS A N 1
ATOM 1756 C CA . LYS A 1 223 ? 11.113 23.057 -9.776 1.00 70.50 223 LYS A CA 1
ATOM 1757 C C . LYS A 1 223 ? 11.064 24.590 -9.748 1.00 70.50 223 LYS A C 1
ATOM 1759 O O . LYS A 1 223 ? 11.919 25.228 -10.347 1.00 70.50 223 LYS A O 1
ATOM 1764 N N . LEU A 1 224 ? 10.149 25.176 -8.968 1.00 69.75 224 LEU A N 1
ATOM 1765 C CA . LEU A 1 224 ? 10.044 26.635 -8.813 1.00 69.75 224 LEU A CA 1
ATOM 1766 C C . LEU A 1 224 ? 11.318 27.246 -8.209 1.00 69.75 224 LEU A C 1
ATOM 1768 O O . LEU A 1 224 ? 11.774 28.293 -8.661 1.00 69.75 224 LEU A O 1
ATOM 1772 N N . PHE A 1 225 ? 11.926 26.578 -7.225 1.00 66.31 225 PHE A N 1
ATOM 1773 C CA . PHE A 1 225 ? 13.156 27.065 -6.594 1.00 66.31 225 PHE A CA 1
ATOM 1774 C C . PHE A 1 225 ? 14.397 26.898 -7.477 1.00 66.31 225 PHE A C 1
ATOM 1776 O O . PHE A 1 225 ? 15.291 27.734 -7.437 1.00 66.31 225 PHE A O 1
ATOM 1783 N N . THR A 1 226 ? 14.463 25.841 -8.287 1.00 64.06 226 THR A N 1
ATOM 1784 C CA . THR A 1 226 ? 15.618 25.583 -9.164 1.00 64.06 226 THR A CA 1
ATOM 1785 C C . THR A 1 226 ? 15.585 26.406 -10.453 1.00 64.06 226 THR A C 1
ATOM 1787 O O . THR A 1 226 ? 16.641 26.822 -10.928 1.00 64.06 226 THR A O 1
ATOM 1790 N N . GLU A 1 227 ? 14.400 26.711 -10.989 1.00 64.62 227 GLU A N 1
ATOM 1791 C CA . GLU A 1 227 ? 14.243 27.618 -12.136 1.00 64.62 227 GLU A CA 1
ATOM 1792 C C . GLU A 1 227 ? 14.460 29.089 -11.741 1.00 64.62 227 GLU A C 1
ATOM 1794 O O . GLU A 1 227 ? 15.052 29.842 -12.510 1.00 64.62 227 GLU A O 1
ATOM 1799 N N . SER A 1 228 ? 14.094 29.484 -10.515 1.00 57.00 228 SER A N 1
ATOM 1800 C CA . SER A 1 228 ? 14.333 30.841 -9.993 1.00 57.00 228 SER A CA 1
ATOM 1801 C C . SER A 1 228 ? 15.810 31.179 -9.750 1.00 57.00 228 SER A C 1
ATOM 1803 O O . SER A 1 228 ? 16.127 32.353 -9.615 1.00 57.00 228 SER A O 1
ATOM 1805 N N . VAL A 1 229 ? 16.700 30.186 -9.647 1.00 56.66 229 VAL A N 1
ATOM 1806 C CA . VAL A 1 229 ? 18.152 30.391 -9.437 1.00 56.66 229 VAL A CA 1
ATOM 1807 C C . VAL A 1 229 ? 18.914 30.459 -10.770 1.00 56.66 229 VAL A C 1
ATOM 1809 O O . VAL A 1 229 ? 20.085 30.830 -10.802 1.00 56.66 229 VAL A O 1
ATOM 1812 N N . ARG A 1 230 ? 18.266 30.095 -11.885 1.00 52.06 230 ARG A N 1
ATOM 1813 C CA . ARG A 1 230 ? 18.861 30.113 -13.233 1.00 52.06 230 ARG A CA 1
ATOM 1814 C C . ARG A 1 230 ? 18.582 31.388 -14.034 1.00 52.06 230 ARG A C 1
ATOM 1816 O O . ARG A 1 230 ? 19.197 31.543 -15.086 1.00 52.06 230 ARG A O 1
ATOM 1823 N N . ASN A 1 231 ? 17.692 32.249 -13.547 1.00 46.91 231 ASN A N 1
ATOM 1824 C CA . ASN A 1 231 ? 17.374 33.565 -14.109 1.00 46.91 231 ASN A CA 1
ATOM 1825 C C . ASN A 1 231 ? 17.921 34.667 -13.203 1.00 46.91 231 ASN A C 1
ATOM 1827 O O . ASN A 1 231 ? 18.283 35.728 -13.751 1.00 46.91 231 ASN A O 1
#

Organism: NCBI:txid152260

Foldseek 3Di:
DVLLLLLLVLLLVCLVVLACDPVSVVSVVVSVVVVVVVVVCVVPLADDPVVLCVVQVVPDPDRPLCHQDPNDRWFDSSLSNPDLVVLLVVLVVLDDPQLVVLLVVQLVLLCVVVVCLCVLQVLVVSGPPNSVVSSCVSLVSSVVVCVVVVNRTQFSLVSSVSSSVSSVVSSVSSVVSDPPPRDDDPPVVVVVVVVVVVCSVQQADRDRGSNQSHCCNGGVVVVVVVVVVVD

pLDDT: mean 78.24, std 11.28, range [46.91, 94.81]

Radius of gyration: 20.6 Å; chains: 1; bounding box: 37×54×53 Å

Sequence (231 aa):
MLVLFLPYIIAATIIYERDFGPLSRSTTVALLPAVLIGGLIVRSPQANTDTINAICSSIQPIPTRDCMMLGEVLGAISFLELSTEQGIEFVRLFTTPETSVVYLITGFMSFIPIIVVITAYRLWQCIPRRGLAAIIMFIGISLLSTVPLMIVAADYGRFINIHVTCLTFLLIWLIQEIPNRMTYLPQHHALLSWIAAIVFVVSWRLPMWLLFATYSNAFPLFKLFTESVRN

Secondary structure (DSSP, 8-state):
-GGGGTHHHHHHHHHHHSSS-HHHHHHHHHHHHHHHHHHHHHHS----HHHHHHHHHHTTTS--TTS-BTTB--STTGGGTS-HHHHHHHHHHH--HHHHHHHHHHHHHHHHHHHHHHHHTTGGGSS-HHHHHHHHHHHHHHHHHHHHHHHH-S-HHHHHHHHHHHHHHHHHHHHHTS-S------THHHHHHHHHHHHHHHH----SSGGG-SHHHH-HHHHHHHHTT--